Protein AF-A0A378QZE2-F1 (afdb_monomer_lite)

pLDDT: mean 86.14, std 12.26, range [38.5, 98.12]

Secondary structure (DSSP, 8-state):
-HHHHHHHHHHS-B--S-STT---B-EEEE--SSTTS--EEEESSS-HHHHHHHHHHHHHHHHH--STT--HHHHHHHHHHHHHHHHHHHT-SSS-PPP---HHHHHHHHHHHHHHHHHHHHTBTTB---HHHHHH----PPP-B-GGGGSGGGS-HHHHHHHHHHHHHHHTT----TTSTTTS-GGG---SSS-HHHHHHIIIII-------EEEESS-SS-SSSPPPPTTTSGGGTTTT-GGGEEEE-HHHHHHHTT--HHHHHHTTSS-GGG-TT--HHHHHHHT-S--SHHHHHHHHHHHHHHHHS-S--

Structure (mmCIF, N/CA/C/O backbone):
data_AF-A0A378QZE2-F1
#
_entry.id   AF-A0A378QZE2-F1
#
loop_
_atom_site.group_PDB
_atom_site.id
_atom_site.type_symbol
_atom_site.label_atom_id
_atom_site.label_alt_id
_atom_site.label_comp_id
_atom_site.label_asym_id
_atom_site.label_entity_id
_atom_site.label_seq_id
_atom_site.pdbx_PDB_ins_code
_atom_site.Cartn_x
_atom_site.Cartn_y
_atom_site.Cartn_z
_atom_site.occupancy
_atom_site.B_iso_or_equiv
_atom_site.auth_seq_id
_atom_site.auth_comp_id
_atom_site.auth_asym_id
_atom_site.auth_atom_id
_atom_site.pdbx_PDB_model_num
ATOM 1 N N . MET A 1 1 ? -28.249 -1.558 17.076 1.00 70.00 1 MET A N 1
ATOM 2 C CA . MET A 1 1 ? -27.829 -0.491 16.136 1.00 70.00 1 MET A CA 1
ATOM 3 C C . MET A 1 1 ? -26.947 0.579 16.778 1.00 70.00 1 MET A C 1
ATOM 5 O O . MET A 1 1 ? -25.924 0.889 16.186 1.00 70.00 1 MET A O 1
ATOM 9 N N . LEU A 1 2 ? -27.276 1.111 17.966 1.00 82.00 2 LEU A N 1
ATOM 10 C CA . LEU A 1 2 ? -26.499 2.200 18.588 1.00 82.00 2 LEU A CA 1
ATOM 11 C C . LEU A 1 2 ? -25.006 1.868 18.804 1.00 82.00 2 LEU A C 1
ATOM 13 O O . LEU A 1 2 ? -24.160 2.697 18.487 1.00 82.00 2 LEU A O 1
ATOM 17 N N . ASN A 1 3 ? -24.679 0.649 19.257 1.00 82.88 3 ASN A N 1
ATOM 18 C CA . ASN A 1 3 ? -23.284 0.231 19.466 1.00 82.88 3 ASN A CA 1
ATOM 19 C C . ASN A 1 3 ? -22.448 0.293 18.178 1.00 82.88 3 ASN A C 1
ATOM 21 O O . ASN A 1 3 ? -21.391 0.907 18.141 1.00 82.88 3 ASN A O 1
ATOM 25 N N . ILE A 1 4 ? -22.966 -0.274 17.085 1.00 87.38 4 ILE A N 1
ATOM 26 C CA . ILE A 1 4 ? -22.279 -0.287 15.784 1.00 87.38 4 ILE A CA 1
ATOM 27 C C . ILE A 1 4 ? -22.033 1.138 15.284 1.00 87.38 4 ILE A C 1
ATOM 29 O O . ILE A 1 4 ? -20.957 1.424 14.767 1.00 87.38 4 ILE A O 1
ATOM 33 N N . ARG A 1 5 ? -22.997 2.052 15.466 1.00 88.38 5 ARG A N 1
ATOM 34 C CA . ARG A 1 5 ? -22.813 3.455 15.080 1.00 88.38 5 ARG A CA 1
ATOM 35 C C . ARG A 1 5 ? -21.690 4.117 15.877 1.00 88.38 5 ARG A C 1
ATOM 37 O O . ARG A 1 5 ? -20.870 4.812 15.290 1.00 88.38 5 ARG A O 1
ATOM 44 N N . LEU A 1 6 ? -21.636 3.869 17.184 1.00 87.25 6 LEU A N 1
ATOM 45 C CA . LEU A 1 6 ? -20.580 4.380 18.054 1.00 87.25 6 LEU A CA 1
ATOM 46 C C . LEU A 1 6 ? -19.197 3.846 17.649 1.00 87.25 6 LEU A C 1
ATOM 48 O O . LEU A 1 6 ? -18.242 4.614 17.588 1.00 87.25 6 LEU A O 1
ATOM 52 N N . LEU A 1 7 ? -19.100 2.548 17.347 1.00 90.19 7 LEU A N 1
ATOM 53 C CA . LEU A 1 7 ? -17.867 1.904 16.891 1.00 90.19 7 LEU A CA 1
ATOM 54 C C . LEU A 1 7 ? -17.412 2.456 15.539 1.00 90.19 7 LEU A C 1
ATOM 56 O O . LEU A 1 7 ? -16.251 2.829 15.395 1.00 90.19 7 LEU A O 1
ATOM 60 N N . PHE A 1 8 ? -18.336 2.587 14.582 1.00 91.06 8 PHE A N 1
ATOM 61 C CA . PHE A 1 8 ? -18.070 3.250 13.307 1.00 91.06 8 PHE A CA 1
ATOM 62 C C . PHE A 1 8 ? -17.534 4.662 13.533 1.00 91.06 8 PHE A C 1
ATOM 64 O O . PHE A 1 8 ? -16.525 5.049 12.952 1.00 91.06 8 PHE A O 1
ATOM 71 N N . ASP A 1 9 ? -18.183 5.425 14.415 1.00 87.88 9 ASP A N 1
ATOM 72 C CA . ASP A 1 9 ? -17.807 6.809 14.628 1.00 87.88 9 ASP A CA 1
ATOM 73 C C . ASP A 1 9 ? -16.427 6.977 15.273 1.00 87.88 9 ASP A C 1
ATOM 75 O O . ASP A 1 9 ? -15.775 7.985 15.005 1.00 87.88 9 ASP A O 1
ATOM 79 N N . ARG A 1 10 ? -15.982 6.007 16.078 1.00 88.44 10 ARG A N 1
ATOM 80 C CA . ARG A 1 10 ? -14.693 6.051 16.777 1.00 88.44 10 ARG A CA 1
ATOM 81 C C . ARG A 1 10 ? -13.543 5.451 15.990 1.00 88.44 10 ARG A C 1
ATOM 83 O O . ARG A 1 10 ? -12.440 5.967 16.101 1.00 88.44 10 ARG A O 1
ATOM 90 N N . TYR A 1 11 ? -13.768 4.356 15.273 1.00 92.94 11 TYR A N 1
ATOM 91 C CA . TYR A 1 11 ? -12.680 3.510 14.776 1.00 92.94 11 TYR A CA 1
ATOM 92 C C . TYR A 1 11 ? -12.519 3.538 13.261 1.00 92.94 11 TYR A C 1
ATOM 94 O O . TYR A 1 11 ? -11.456 3.176 12.767 1.00 92.94 11 TYR A O 1
ATOM 102 N N . VAL A 1 12 ? -13.533 3.975 12.514 1.00 93.62 12 VAL A N 1
ATOM 103 C CA . VAL A 1 12 ? -13.480 3.982 11.048 1.00 93.62 12 VAL A CA 1
ATOM 104 C C . VAL A 1 12 ? -12.975 5.328 10.539 1.00 93.62 12 VAL A C 1
ATOM 106 O O . VAL A 1 12 ? -13.414 6.380 11.010 1.00 93.62 12 VAL A O 1
ATOM 109 N N . ILE A 1 13 ? -12.073 5.283 9.555 1.00 91.94 13 ILE A N 1
ATOM 110 C CA . ILE A 1 13 ? -11.574 6.467 8.851 1.00 91.94 13 ILE A CA 1
ATOM 111 C C . ILE A 1 13 ? -12.712 7.281 8.236 1.00 91.94 13 ILE A C 1
ATOM 113 O O . ILE A 1 13 ? -13.679 6.749 7.681 1.00 91.94 13 ILE A O 1
ATOM 117 N N . LYS A 1 14 ? -12.566 8.598 8.298 1.00 88.25 14 LYS A N 1
ATOM 118 C CA . LYS A 1 14 ? -13.501 9.559 7.724 1.00 88.25 14 LYS A CA 1
ATOM 119 C C . LYS A 1 14 ? -12.737 10.640 6.968 1.00 88.25 14 LYS A C 1
ATOM 121 O O . LYS A 1 14 ? -11.554 10.865 7.215 1.00 88.25 14 LYS A O 1
ATOM 126 N N . HIS A 1 15 ? -13.453 11.270 6.047 1.00 80.06 15 HIS A N 1
ATOM 127 C CA . HIS A 1 15 ? -13.019 12.421 5.272 1.00 80.06 15 HIS A CA 1
ATOM 128 C C . HIS A 1 15 ? -14.076 13.508 5.500 1.00 80.06 15 HIS A C 1
ATOM 130 O O . HIS A 1 15 ? -15.250 13.278 5.211 1.00 80.06 15 HIS A O 1
ATOM 136 N N . ASP A 1 16 ? -13.704 14.643 6.082 1.00 64.06 16 ASP A N 1
ATOM 137 C CA . ASP A 1 16 ? -14.610 15.719 6.491 1.00 64.06 16 ASP A CA 1
ATOM 138 C C . ASP A 1 16 ? -14.583 16.821 5.446 1.00 64.06 16 ASP A C 1
ATOM 140 O O . ASP A 1 16 ? -15.542 17.579 5.365 1.00 64.06 16 ASP A O 1
ATOM 144 N N . GLY A 1 17 ? -13.521 16.894 4.631 1.00 57.66 17 GLY A N 1
ATOM 145 C CA . GLY A 1 17 ? -13.325 17.994 3.689 1.00 57.66 17 GLY A CA 1
ATOM 146 C C . GLY A 1 17 ? -13.266 19.351 4.397 1.00 57.66 17 GLY A C 1
ATOM 147 O O . GLY A 1 17 ? -13.530 20.368 3.763 1.00 57.66 17 GLY A O 1
ATOM 148 N N . LEU A 1 18 ? -13.004 19.352 5.712 1.00 47.25 18 LEU A N 1
ATOM 149 C CA . LEU A 1 18 ? -12.943 20.548 6.553 1.00 47.25 18 LEU A CA 1
ATOM 150 C C . LEU A 1 18 ? -11.501 21.004 6.798 1.00 47.25 18 LEU A C 1
ATOM 152 O O . LEU A 1 18 ? -11.308 22.153 7.183 1.00 47.25 18 LEU A O 1
ATOM 156 N N . ASP A 1 19 ? -10.508 20.131 6.595 1.00 49.28 19 ASP A N 1
ATOM 157 C CA . ASP A 1 19 ? -9.090 20.501 6.612 1.00 49.28 19 ASP A CA 1
ATOM 158 C C . ASP A 1 19 ? -8.602 20.721 5.171 1.00 49.28 19 ASP A C 1
ATOM 160 O O . ASP A 1 19 ? -8.865 19.901 4.288 1.00 49.28 19 ASP A O 1
ATOM 164 N N . ASP A 1 20 ? -7.827 21.785 4.941 1.00 49.50 20 ASP A N 1
ATOM 165 C CA . ASP A 1 20 ? -7.270 22.179 3.631 1.00 49.50 20 ASP A CA 1
ATOM 166 C C . ASP A 1 20 ? -6.283 21.134 3.051 1.00 49.50 20 ASP A C 1
ATOM 168 O O . ASP A 1 20 ? -5.668 21.340 2.003 1.00 49.50 20 ASP A O 1
ATOM 172 N N . ARG A 1 21 ? -6.080 20.016 3.761 1.00 55.06 21 ARG A N 1
ATOM 173 C CA . ARG A 1 21 ? -5.082 18.975 3.488 1.00 55.06 21 ARG A CA 1
ATOM 174 C C . ARG A 1 21 ? -5.632 17.687 2.866 1.00 55.06 21 ARG A C 1
ATOM 176 O O . ARG A 1 21 ? -4.815 16.837 2.502 1.00 55.06 21 ARG A O 1
ATOM 183 N N . ASP A 1 22 ? -6.955 17.543 2.711 1.00 62.16 22 ASP A N 1
ATOM 184 C CA . ASP A 1 22 ? -7.597 16.322 2.174 1.00 62.16 22 ASP A CA 1
ATOM 185 C C . ASP A 1 22 ? -7.077 15.036 2.864 1.00 62.16 22 ASP A C 1
ATOM 187 O O . ASP A 1 22 ? -6.687 14.053 2.221 1.00 62.16 22 ASP A O 1
ATOM 191 N N . ASP A 1 23 ? -6.993 15.061 4.199 1.00 75.56 23 ASP A N 1
ATOM 192 C CA . ASP A 1 23 ? -6.440 13.962 4.996 1.00 75.56 23 ASP A CA 1
ATOM 193 C C . ASP A 1 23 ? -7.528 13.142 5.713 1.00 75.56 23 ASP A C 1
ATOM 195 O O . ASP A 1 23 ? -8.596 13.626 6.086 1.00 75.56 23 ASP A O 1
ATOM 199 N N . TRP A 1 24 ? -7.234 11.855 5.922 1.00 86.81 24 TRP A N 1
ATOM 200 C CA . TRP A 1 24 ? -8.118 10.918 6.616 1.00 86.81 24 TRP A CA 1
ATOM 201 C C . TRP A 1 24 ? -7.929 10.985 8.132 1.00 86.81 24 TRP A C 1
ATOM 203 O O . TRP A 1 24 ? -6.804 10.909 8.637 1.00 86.81 24 TRP A O 1
ATOM 213 N N . TYR A 1 25 ? -9.030 11.014 8.882 1.00 85.44 25 TYR A N 1
ATOM 214 C CA . TYR A 1 25 ? -9.001 11.046 10.346 1.00 85.44 25 TYR A CA 1
ATOM 215 C C . TYR A 1 25 ? -9.803 9.914 10.980 1.00 85.44 25 TYR A C 1
ATOM 217 O O . TYR A 1 25 ? -10.755 9.377 10.415 1.00 85.44 25 TYR A O 1
ATOM 225 N N . ILE A 1 26 ? -9.403 9.587 12.207 1.00 87.19 26 ILE A N 1
ATOM 226 C CA . ILE A 1 26 ? -10.097 8.682 13.118 1.00 87.19 26 ILE A CA 1
ATOM 227 C C . ILE A 1 26 ? -10.227 9.455 14.429 1.00 87.19 26 ILE A C 1
ATOM 229 O O . ILE A 1 26 ? -9.298 9.496 15.237 1.00 87.19 26 ILE A O 1
ATOM 233 N N . TYR A 1 27 ? -11.350 10.154 14.591 1.00 82.88 27 TYR A N 1
ATOM 234 C CA . TYR A 1 27 ? -11.578 11.029 15.737 1.00 82.88 27 TYR A CA 1
ATOM 235 C C . TYR A 1 27 ? -12.680 10.517 16.647 1.00 82.88 27 TYR A C 1
ATOM 237 O O . TYR A 1 27 ? -13.726 10.047 16.202 1.00 82.88 27 TYR A O 1
ATOM 245 N N . GLN A 1 28 ? -12.479 10.755 17.935 1.00 77.88 28 GLN A N 1
ATOM 246 C CA . GLN A 1 28 ? -13.500 10.649 18.958 1.00 77.88 28 GLN A CA 1
ATOM 247 C C . GLN A 1 28 ? -13.827 12.029 19.522 1.00 77.88 28 GLN A C 1
ATOM 249 O O . GLN A 1 28 ? -12.976 12.917 19.615 1.00 77.88 28 GLN A O 1
ATOM 254 N N . PHE A 1 29 ? -15.082 12.203 19.916 1.00 77.06 29 PHE A N 1
ATOM 255 C CA . PHE A 1 29 ? -15.511 13.378 20.657 1.00 77.06 29 PHE A CA 1
ATOM 256 C C . PHE A 1 29 ? -15.050 13.254 22.113 1.00 77.06 29 PHE A C 1
ATOM 258 O O . PHE A 1 29 ? -15.434 12.306 22.803 1.00 77.06 29 PHE A O 1
ATOM 265 N N . LYS A 1 30 ? -14.232 14.200 22.582 1.00 76.31 30 LYS A N 1
ATOM 266 C CA . LYS A 1 30 ? -13.771 14.279 23.971 1.00 76.31 30 LYS A CA 1
ATOM 267 C C . LYS A 1 30 ? -14.467 15.437 24.683 1.00 76.31 30 LYS A C 1
ATOM 269 O O . LYS A 1 30 ? -14.516 16.565 24.188 1.00 76.31 30 LYS A O 1
ATOM 274 N N . LYS A 1 31 ? -15.005 15.145 25.872 1.00 76.19 31 LYS A N 1
ATOM 275 C CA . LYS A 1 31 ? -15.522 16.176 26.773 1.00 76.19 31 LYS A CA 1
ATOM 276 C C . LYS A 1 31 ? -14.339 16.918 27.385 1.00 76.19 31 LYS A C 1
ATOM 278 O O . LYS A 1 31 ? -13.395 16.272 27.837 1.00 76.19 31 LYS A O 1
ATOM 283 N N . SER A 1 32 ? -14.388 18.246 27.403 1.00 75.56 32 SER A N 1
ATOM 284 C CA . SER A 1 32 ? -13.344 18.997 28.090 1.00 75.56 32 SER A CA 1
ATOM 285 C C . SER A 1 32 ? -13.465 18.870 29.609 1.00 75.56 32 SER A C 1
ATOM 287 O O . SER A 1 32 ? -14.569 18.832 30.155 1.00 75.56 32 SER A O 1
ATOM 289 N N . ASN A 1 33 ? -12.319 18.825 30.291 1.00 72.56 33 ASN A N 1
ATOM 290 C CA . ASN A 1 33 ? -12.247 18.792 31.753 1.00 72.56 33 ASN A CA 1
ATOM 291 C C . ASN A 1 33 ? -12.416 20.183 32.390 1.00 72.56 33 ASN A C 1
ATOM 293 O O . ASN A 1 33 ? -12.596 20.268 33.600 1.00 72.56 33 ASN A O 1
ATOM 297 N N . SER A 1 34 ? -12.346 21.263 31.605 1.00 76.56 34 SER A N 1
ATOM 298 C CA . SER A 1 34 ? -12.544 22.635 32.087 1.00 76.56 34 SER A CA 1
ATOM 299 C C . SER A 1 34 ? -13.935 23.142 31.713 1.00 76.56 34 SER A C 1
ATOM 301 O O . SER A 1 34 ? -14.321 23.093 30.543 1.00 76.56 34 SER A O 1
ATOM 303 N N . GLU A 1 35 ? -14.664 23.668 32.702 1.00 71.69 35 GLU A N 1
ATOM 304 C CA . GLU A 1 35 ? -16.032 24.193 32.553 1.00 71.69 35 GLU A CA 1
ATOM 305 C C . GLU A 1 35 ? -16.143 25.306 31.496 1.00 71.69 35 GLU A C 1
ATOM 307 O O . GLU A 1 35 ? -17.195 25.465 30.884 1.00 71.69 35 GLU A O 1
ATOM 312 N N . ASN A 1 36 ? -15.044 26.017 31.218 1.00 71.81 36 ASN A N 1
ATOM 313 C CA . ASN A 1 36 ? -14.995 27.140 30.274 1.00 71.81 36 ASN A CA 1
ATOM 314 C C . ASN A 1 36 ? -14.489 26.768 28.873 1.00 71.81 36 ASN A C 1
ATOM 316 O O . ASN A 1 36 ? -14.222 27.650 28.059 1.00 71.81 36 ASN A O 1
ATOM 320 N N . SER A 1 37 ? -14.312 25.481 28.579 1.00 70.75 37 SER A N 1
ATOM 321 C CA . SER A 1 37 ? -13.780 25.037 27.286 1.00 70.75 37 SER A CA 1
ATOM 322 C C . SER A 1 37 ? -14.771 24.154 26.552 1.00 70.75 37 SER A C 1
ATOM 324 O O . SER A 1 37 ? -15.375 23.247 27.124 1.00 70.75 37 SER A O 1
ATOM 326 N N . SER A 1 38 ? -14.928 24.425 25.259 1.00 75.25 38 SER A N 1
ATOM 327 C CA . SER A 1 38 ? -15.755 23.611 24.383 1.00 75.25 38 SER A CA 1
ATOM 328 C C . SER A 1 38 ? -15.204 22.192 24.296 1.00 75.25 38 SER A C 1
ATOM 330 O O . SER A 1 38 ? -13.993 21.964 24.297 1.00 75.25 38 SER A O 1
ATOM 332 N N . ASN A 1 39 ? -16.109 21.228 24.171 1.00 78.56 39 ASN A N 1
ATOM 333 C CA . ASN A 1 39 ? -15.744 19.872 23.786 1.00 78.56 39 ASN A CA 1
ATOM 334 C C . ASN A 1 39 ? -15.020 19.887 22.434 1.00 78.56 39 ASN A C 1
ATOM 336 O O . ASN A 1 39 ? -15.253 20.774 21.610 1.00 78.56 39 ASN A O 1
ATOM 340 N N . TYR A 1 40 ? -14.153 18.907 22.208 1.00 77.06 40 TYR A N 1
ATOM 341 C CA . TYR A 1 40 ? -13.275 18.889 21.043 1.00 77.06 40 TYR A CA 1
ATOM 342 C C . TYR A 1 40 ? -13.175 17.490 20.435 1.00 77.06 40 TYR A C 1
ATOM 344 O O . TYR A 1 40 ? -13.482 16.481 21.074 1.00 77.06 40 TYR A O 1
ATOM 352 N N . HIS A 1 41 ? -12.742 17.436 19.179 1.00 76.00 41 HIS A N 1
ATOM 353 C CA . HIS A 1 41 ? -12.389 16.193 18.505 1.00 76.00 41 HIS A CA 1
ATOM 354 C C . HIS A 1 41 ? -10.898 15.915 18.694 1.00 76.00 41 HIS A C 1
ATOM 356 O O . HIS A 1 41 ? -10.072 16.817 18.576 1.00 76.00 41 HIS A O 1
ATOM 362 N N . ALA A 1 42 ? -10.557 14.669 19.004 1.00 80.38 42 ALA A N 1
ATOM 363 C CA . ALA A 1 42 ? -9.177 14.217 19.140 1.00 80.38 42 ALA A CA 1
ATOM 364 C C . ALA A 1 42 ? -9.007 12.841 18.501 1.00 80.38 42 ALA A C 1
ATOM 366 O O . ALA A 1 42 ? -9.993 12.116 18.351 1.00 80.38 42 ALA A O 1
ATOM 367 N N . ASN A 1 43 ? -7.763 12.462 18.190 1.00 83.38 43 ASN A N 1
ATOM 368 C CA . ASN A 1 43 ? -7.444 11.104 17.747 1.00 83.38 43 ASN A CA 1
ATOM 369 C C . ASN A 1 43 ? -8.035 10.071 18.717 1.00 83.38 43 ASN A C 1
ATOM 371 O O . ASN A 1 43 ? -8.001 10.229 19.948 1.00 83.38 43 ASN A O 1
ATOM 375 N N . THR A 1 44 ? -8.615 9.017 18.147 1.00 85.56 44 THR A N 1
ATOM 376 C CA . THR A 1 44 ? -9.128 7.891 18.931 1.00 85.56 44 THR A CA 1
ATOM 377 C C . THR A 1 44 ? -7.991 7.170 19.644 1.00 85.56 44 THR A C 1
ATOM 379 O O . THR A 1 44 ? -8.138 6.818 20.813 1.00 85.56 44 THR A O 1
ATOM 382 N N . PHE A 1 45 ? -6.846 7.025 18.976 1.00 89.56 45 PHE A N 1
ATOM 383 C CA . PHE A 1 45 ? -5.650 6.395 19.522 1.00 89.56 45 PHE A CA 1
ATOM 384 C C . PHE A 1 45 ? -4.635 7.459 19.960 1.00 89.56 45 PHE A C 1
ATOM 386 O O . PHE A 1 45 ? -4.338 8.390 19.214 1.00 89.56 45 PHE A O 1
ATOM 393 N N . GLU A 1 46 ? -4.125 7.344 21.188 1.00 87.50 46 GLU A N 1
ATOM 394 C CA . GLU A 1 46 ? -3.196 8.331 21.765 1.00 87.50 46 GLU A CA 1
ATOM 395 C C . GLU A 1 46 ? -1.778 8.207 21.193 1.00 87.50 46 GLU A C 1
ATOM 397 O O . GLU A 1 46 ? -1.094 9.212 21.007 1.00 87.50 46 GLU A O 1
ATOM 402 N N . ASP A 1 47 ? -1.358 6.985 20.859 1.00 92.19 47 ASP A N 1
ATOM 403 C CA . ASP A 1 47 ? -0.108 6.720 20.149 1.00 92.19 47 ASP A CA 1
ATOM 404 C C . ASP A 1 47 ? -0.249 7.134 18.676 1.00 92.19 47 ASP A C 1
ATOM 406 O O . ASP A 1 47 ? -0.907 6.457 17.884 1.00 92.19 47 ASP A O 1
ATOM 410 N N . LEU A 1 48 ? 0.387 8.250 18.309 1.00 90.25 48 LEU A N 1
ATOM 411 C CA . LEU A 1 48 ? 0.324 8.816 16.959 1.00 90.25 48 LEU A CA 1
ATOM 412 C C . LEU A 1 48 ? 0.939 7.904 15.885 1.00 90.25 48 LEU A C 1
ATOM 414 O O . LEU A 1 48 ? 0.522 7.964 14.727 1.00 90.25 48 LEU A O 1
ATOM 418 N N . ALA A 1 49 ? 1.915 7.060 16.237 1.00 91.31 49 ALA A N 1
ATOM 419 C CA . ALA A 1 49 ? 2.516 6.127 15.289 1.00 91.31 49 ALA A CA 1
ATOM 420 C C . ALA A 1 49 ? 1.536 4.995 14.957 1.00 91.31 49 ALA A C 1
ATOM 422 O O . ALA A 1 49 ? 1.331 4.678 13.781 1.00 91.31 49 ALA A O 1
ATOM 423 N N . LYS A 1 50 ? 0.866 4.444 15.977 1.00 93.81 50 LYS A N 1
ATOM 424 C CA . LYS A 1 50 ? -0.176 3.423 15.790 1.00 93.81 50 LYS A CA 1
ATOM 425 C C . LYS A 1 50 ? -1.439 3.993 15.147 1.00 93.81 50 LYS A C 1
ATOM 427 O O . LYS A 1 50 ? -2.001 3.360 14.260 1.00 93.81 50 LYS A O 1
ATOM 432 N N . ASP A 1 51 ? -1.851 5.205 15.521 1.00 93.06 51 ASP A N 1
ATOM 433 C CA . ASP A 1 51 ? -2.958 5.923 14.875 1.00 93.06 51 ASP A CA 1
ATOM 434 C C . ASP A 1 51 ? -2.721 6.055 13.364 1.00 93.06 51 ASP A C 1
ATOM 436 O O . ASP A 1 51 ? -3.580 5.704 12.549 1.00 93.06 51 ASP A O 1
ATOM 440 N N . ARG A 1 52 ? -1.509 6.468 12.975 1.00 92.94 52 ARG A N 1
ATOM 441 C CA . ARG A 1 52 ? -1.111 6.538 11.570 1.00 92.94 52 ARG A CA 1
ATOM 442 C C . ARG A 1 52 ? -1.112 5.171 10.890 1.00 92.94 52 ARG A C 1
ATOM 444 O O . ARG A 1 52 ? -1.586 5.073 9.761 1.00 92.94 52 ARG A O 1
ATOM 451 N N . GLN A 1 53 ? -0.605 4.129 11.546 1.00 95.44 53 GLN A N 1
ATOM 452 C CA . GLN A 1 53 ? -0.610 2.768 11.001 1.00 95.44 53 GLN A CA 1
ATOM 453 C C . GLN A 1 53 ? -2.035 2.284 10.704 1.00 95.44 53 GLN A C 1
ATOM 455 O O . GLN A 1 53 ? -2.301 1.766 9.620 1.00 95.44 53 GLN A O 1
ATOM 460 N N . ILE A 1 54 ? -2.970 2.523 11.625 1.00 96.31 54 ILE A N 1
ATOM 461 C CA . ILE A 1 54 ? -4.382 2.161 11.458 1.00 96.31 54 ILE A CA 1
ATOM 462 C C . ILE A 1 54 ? -5.012 2.957 10.309 1.00 96.31 54 ILE A C 1
ATOM 464 O O . ILE A 1 54 ? -5.718 2.378 9.480 1.00 96.31 54 ILE A O 1
ATOM 468 N N . LYS A 1 55 ? -4.723 4.261 10.202 1.00 95.06 55 LYS A N 1
ATOM 469 C CA . LYS A 1 55 ? -5.161 5.088 9.065 1.00 95.06 55 LYS A CA 1
ATOM 470 C C . LYS A 1 55 ? -4.626 4.549 7.738 1.00 95.06 55 LYS A C 1
ATOM 472 O O . LYS A 1 55 ? -5.390 4.447 6.779 1.00 95.06 55 LYS A O 1
ATOM 477 N N . LEU A 1 56 ? -3.351 4.164 7.671 1.00 95.56 56 LEU A N 1
ATOM 478 C CA . LEU A 1 56 ? -2.753 3.582 6.466 1.00 95.56 56 LEU A CA 1
ATOM 479 C C . LEU A 1 56 ? -3.389 2.238 6.098 1.00 95.56 56 LEU A C 1
ATOM 481 O O . LEU A 1 56 ? -3.747 2.058 4.942 1.00 95.56 56 LEU A O 1
ATOM 485 N N . LEU A 1 57 ? -3.624 1.341 7.057 1.00 97.19 57 LEU A N 1
ATOM 486 C CA . LEU A 1 57 ? -4.315 0.068 6.810 1.00 97.19 57 LEU A CA 1
ATOM 487 C C . LEU A 1 57 ? -5.735 0.273 6.268 1.00 97.19 57 LEU A C 1
ATOM 489 O O . LEU A 1 57 ? -6.126 -0.327 5.267 1.00 97.19 57 LEU A O 1
ATOM 493 N N . GLN A 1 58 ? -6.521 1.147 6.898 1.00 96.56 58 GLN A N 1
ATOM 494 C CA . GLN A 1 58 ? -7.891 1.398 6.451 1.00 96.56 58 GLN A CA 1
ATOM 495 C C . GLN A 1 58 ? -7.933 2.111 5.092 1.00 96.56 58 GLN A C 1
ATOM 497 O O . GLN A 1 58 ? -8.769 1.778 4.250 1.00 96.56 58 GLN A O 1
ATOM 502 N N . THR A 1 59 ? -7.027 3.061 4.839 1.00 94.62 59 THR A N 1
ATOM 503 C CA . THR A 1 59 ? -6.952 3.751 3.540 1.00 94.62 59 THR A CA 1
ATOM 504 C C . THR A 1 59 ? -6.425 2.837 2.436 1.00 94.62 59 THR A C 1
ATOM 506 O O . THR A 1 59 ? -6.966 2.870 1.333 1.00 94.62 59 THR A O 1
ATOM 509 N N . MET A 1 60 ? -5.471 1.949 2.732 1.00 95.94 60 MET A N 1
ATOM 510 C CA . MET A 1 60 ? -5.032 0.875 1.835 1.00 95.94 60 MET A CA 1
ATOM 511 C C . MET A 1 60 ? -6.238 0.068 1.347 1.00 95.94 60 MET A C 1
ATOM 513 O O . MET A 1 60 ? -6.448 -0.052 0.139 1.00 95.94 60 MET A O 1
ATOM 517 N N . PHE A 1 61 ? -7.089 -0.426 2.253 1.00 95.25 61 PHE A N 1
ATOM 518 C CA . PHE A 1 61 ? -8.308 -1.130 1.852 1.00 95.25 61 PHE A CA 1
ATOM 519 C C . PHE A 1 61 ? -9.292 -0.227 1.101 1.00 95.25 61 PHE A C 1
ATOM 521 O O . PHE A 1 61 ? -9.870 -0.644 0.097 1.00 95.25 61 PHE A O 1
ATOM 528 N N . HIS A 1 62 ? -9.488 1.011 1.561 1.00 93.19 62 HIS A N 1
ATOM 529 C CA . HIS A 1 62 ? -10.407 1.957 0.934 1.00 93.19 62 HIS A CA 1
ATOM 530 C C . HIS A 1 62 ? -10.080 2.195 -0.545 1.00 93.19 62 HIS A C 1
ATOM 532 O O . HIS A 1 62 ? -10.989 2.143 -1.374 1.00 93.19 62 HIS A O 1
ATOM 538 N N . TYR A 1 63 ? -8.805 2.425 -0.867 1.00 92.31 63 TYR A N 1
ATOM 539 C CA . TYR A 1 63 ? -8.348 2.712 -2.228 1.00 92.31 63 TYR A CA 1
ATOM 540 C C . TYR A 1 63 ? -8.098 1.460 -3.077 1.00 92.31 63 TYR A C 1
ATOM 542 O O . TYR A 1 63 ? -7.996 1.561 -4.295 1.00 92.31 63 TYR A O 1
ATOM 550 N N . SER A 1 64 ? -8.057 0.275 -2.467 1.00 92.88 64 SER A N 1
ATOM 551 C CA . SER A 1 64 ? -7.941 -0.994 -3.196 1.00 92.88 64 SER A CA 1
ATOM 552 C C . SER A 1 64 ? -9.229 -1.399 -3.912 1.00 92.88 64 SER A C 1
ATOM 554 O O . SER A 1 64 ? -9.178 -1.979 -4.994 1.00 92.88 64 SER A O 1
ATOM 556 N N . PHE A 1 65 ? -10.389 -1.074 -3.334 1.00 87.19 65 PHE A N 1
ATOM 557 C CA . PHE A 1 65 ? -11.700 -1.450 -3.867 1.00 87.19 65 PHE A CA 1
ATOM 558 C C . PHE A 1 65 ? -12.414 -0.229 -4.453 1.00 87.19 65 PHE A C 1
ATOM 560 O O . PHE A 1 65 ? -13.177 0.465 -3.777 1.00 87.19 65 PHE A O 1
ATOM 567 N N . THR A 1 66 ? -12.152 0.033 -5.733 1.00 70.50 66 THR A N 1
ATOM 568 C CA . THR A 1 66 ? -12.616 1.233 -6.456 1.00 70.50 66 THR A CA 1
ATOM 569 C C . THR A 1 66 ? -14.127 1.265 -6.693 1.00 70.50 66 THR A C 1
ATOM 571 O O . THR A 1 66 ? -14.720 2.336 -6.836 1.00 70.50 66 THR A O 1
ATOM 574 N N . ALA A 1 67 ? -14.784 0.106 -6.702 1.00 72.38 67 ALA A N 1
ATOM 575 C CA . ALA A 1 67 ? -16.227 0.018 -6.870 1.00 72.38 67 ALA A CA 1
ATOM 576 C C . ALA A 1 67 ? -16.976 0.439 -5.592 1.00 72.38 67 ALA A C 1
ATOM 578 O O . ALA A 1 67 ? -16.699 -0.022 -4.484 1.00 72.38 67 ALA A O 1
ATOM 579 N N . LYS A 1 68 ? -17.993 1.294 -5.765 1.00 61.09 68 LYS A N 1
ATOM 580 C CA . LYS A 1 68 ? -18.762 1.921 -4.671 1.00 61.09 68 LYS A CA 1
ATOM 581 C C . LYS A 1 68 ? -19.441 0.920 -3.725 1.00 61.09 68 LYS A C 1
ATOM 583 O O . LYS A 1 68 ? -19.644 1.244 -2.559 1.00 61.09 68 LYS A O 1
ATOM 588 N N . ASN A 1 69 ? -19.744 -0.286 -4.205 1.00 61.25 69 ASN A N 1
ATOM 589 C CA . ASN A 1 69 ? -20.535 -1.286 -3.481 1.00 61.25 69 ASN A CA 1
ATOM 590 C C . ASN A 1 69 ? -19.683 -2.272 -2.665 1.00 61.25 69 ASN A C 1
ATOM 592 O O . ASN A 1 69 ? -20.213 -2.985 -1.816 1.00 61.25 69 ASN A O 1
ATOM 596 N N . TYR A 1 70 ? -18.369 -2.320 -2.894 1.00 65.19 70 TYR A N 1
ATOM 597 C CA . TYR A 1 70 ? -17.501 -3.330 -2.295 1.00 65.19 70 TYR A CA 1
ATOM 598 C C . TYR A 1 70 ? -16.765 -2.764 -1.086 1.00 65.19 70 TYR A C 1
ATOM 600 O O . TYR A 1 70 ? -15.652 -2.250 -1.170 1.00 65.19 70 TYR A O 1
ATOM 608 N N . LYS A 1 71 ? -17.426 -2.850 0.072 1.00 83.56 71 LYS A N 1
ATOM 609 C CA . LYS A 1 71 ? -16.882 -2.457 1.380 1.00 83.56 71 LYS A CA 1
ATOM 610 C C . LYS A 1 71 ? -16.733 -3.670 2.303 1.00 83.56 71 LYS A C 1
ATOM 612 O O . LYS A 1 71 ? -17.072 -3.608 3.481 1.00 83.56 71 LYS A O 1
ATOM 617 N N . TYR A 1 72 ? -16.206 -4.768 1.755 1.00 91.00 72 TYR A N 1
ATOM 618 C CA . TYR A 1 72 ? -15.974 -6.022 2.481 1.00 91.00 72 TYR A CA 1
ATOM 619 C C . TYR A 1 72 ? -15.084 -5.820 3.708 1.00 91.00 72 TYR A C 1
ATOM 621 O O . TYR A 1 72 ? -15.413 -6.300 4.787 1.00 91.00 72 TYR A O 1
ATOM 629 N N . TRP A 1 73 ? -14.006 -5.042 3.565 1.00 93.62 73 TRP A N 1
ATOM 630 C CA . TRP A 1 73 ? -13.107 -4.727 4.676 1.00 93.62 73 TRP A CA 1
ATOM 631 C C . TRP A 1 73 ? -13.824 -3.974 5.803 1.00 93.62 73 TRP A C 1
ATOM 633 O O . TRP A 1 73 ? -13.625 -4.276 6.974 1.00 93.62 73 TRP A O 1
ATOM 643 N N . LEU A 1 74 ? -14.699 -3.024 5.452 1.00 93.94 74 LEU A N 1
ATOM 644 C CA . LEU A 1 74 ? -15.441 -2.223 6.421 1.00 93.94 74 LEU A CA 1
ATOM 645 C C . LEU A 1 74 ? -16.468 -3.088 7.147 1.00 93.94 74 LEU A C 1
ATOM 647 O O . LEU A 1 74 ? -16.630 -2.964 8.356 1.00 93.94 74 LEU A O 1
ATOM 651 N N . PHE A 1 75 ? -17.141 -3.982 6.419 1.00 93.88 75 PHE A N 1
ATOM 652 C CA . PHE A 1 75 ? -18.038 -4.960 7.020 1.00 93.88 75 PHE A CA 1
ATOM 653 C C . PHE A 1 75 ? -17.285 -5.893 7.977 1.00 93.88 75 PHE A C 1
ATOM 655 O O . PHE A 1 75 ? -17.706 -6.037 9.122 1.00 93.88 75 PHE A O 1
ATOM 662 N N . ALA A 1 76 ? -16.154 -6.467 7.547 1.00 95.19 76 ALA A N 1
ATOM 663 C CA . ALA A 1 76 ? -15.311 -7.325 8.378 1.00 95.19 76 ALA A CA 1
ATOM 664 C C . ALA A 1 76 ? -14.864 -6.605 9.656 1.00 95.19 76 ALA A C 1
ATOM 666 O O . ALA A 1 76 ? -14.999 -7.138 10.756 1.00 95.19 76 ALA A O 1
ATOM 667 N N . TYR A 1 77 ? -14.395 -5.365 9.510 1.00 95.94 77 TYR A N 1
ATOM 668 C CA . TYR A 1 77 ? -13.902 -4.555 10.612 1.00 95.94 77 TYR A CA 1
ATOM 669 C C . TYR A 1 77 ? -15.012 -4.175 11.593 1.00 95.94 77 TYR A C 1
ATOM 671 O O . TYR A 1 77 ? -14.862 -4.389 12.788 1.00 95.94 77 TYR A O 1
ATOM 679 N N . LEU A 1 78 ? -16.171 -3.708 11.117 1.00 94.94 78 LEU A N 1
ATOM 680 C CA . LEU A 1 78 ? -17.316 -3.413 11.988 1.00 94.94 78 LEU A CA 1
ATOM 681 C C . LEU A 1 78 ? -17.870 -4.658 12.680 1.00 94.94 78 LEU A C 1
ATOM 683 O O . LEU A 1 78 ? -18.306 -4.565 13.829 1.00 94.94 78 LEU A O 1
ATOM 687 N N . LYS A 1 79 ? -17.870 -5.806 11.993 1.00 94.50 79 LYS A N 1
ATOM 688 C CA . LYS A 1 79 ? -18.257 -7.084 12.590 1.00 94.50 79 LYS A CA 1
ATOM 689 C C . LYS A 1 79 ? -17.325 -7.413 13.754 1.00 94.50 79 LYS A C 1
ATOM 691 O O . LYS A 1 79 ? -17.816 -7.615 14.859 1.00 94.50 79 LYS A O 1
ATOM 696 N N . TRP A 1 80 ? -16.014 -7.398 13.521 1.00 95.44 80 TRP A N 1
ATOM 697 C CA . TRP A 1 80 ? -15.015 -7.654 14.557 1.00 95.44 80 TRP A CA 1
ATOM 698 C C . TRP A 1 80 ? -15.121 -6.666 15.724 1.00 95.44 80 TRP A C 1
ATOM 700 O O . TRP A 1 80 ? -15.293 -7.098 16.858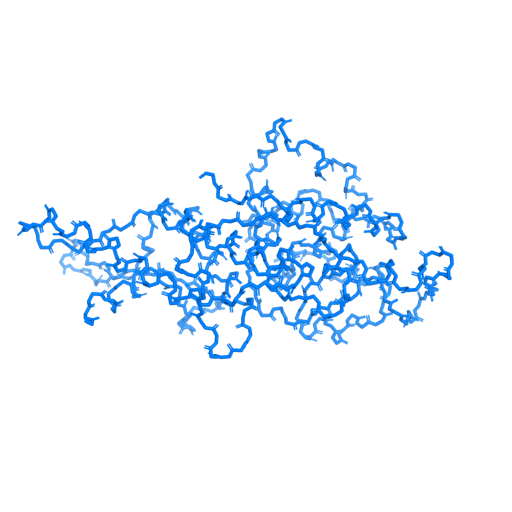 1.00 95.44 80 TRP A O 1
ATOM 710 N N . LEU A 1 81 ? -15.165 -5.356 15.452 1.00 94.38 81 LEU A N 1
ATOM 711 C CA . LEU A 1 81 ? -15.348 -4.318 16.475 1.00 94.38 81 LEU A CA 1
ATOM 712 C C . LEU A 1 81 ? -16.590 -4.580 17.344 1.00 94.38 81 LEU A C 1
ATOM 714 O O . LEU A 1 81 ? -16.563 -4.381 18.556 1.00 94.38 81 LEU A O 1
ATOM 718 N N . ASN A 1 82 ? -17.700 -4.999 16.730 1.00 92.81 82 ASN A N 1
ATOM 719 C CA . ASN A 1 82 ? -18.939 -5.298 17.443 1.00 92.81 82 ASN A CA 1
ATOM 720 C C . ASN A 1 82 ? -18.842 -6.575 18.281 1.00 92.81 82 ASN A C 1
ATOM 722 O O . ASN A 1 82 ? -19.441 -6.623 19.351 1.00 92.81 82 ASN A O 1
ATOM 726 N N . ASP A 1 83 ? -18.151 -7.598 17.789 1.00 92.31 83 ASP A N 1
ATOM 727 C CA . ASP A 1 83 ? -17.995 -8.868 18.494 1.00 92.31 83 ASP A CA 1
ATOM 728 C C . ASP A 1 83 ? -17.055 -8.701 19.700 1.00 92.31 83 ASP A C 1
ATOM 730 O O . ASP A 1 83 ? -17.460 -9.021 20.815 1.00 92.31 83 ASP A O 1
ATOM 734 N N . GLU A 1 84 ? -15.901 -8.046 19.529 1.00 91.38 84 GLU A N 1
ATOM 735 C CA . GLU A 1 84 ? -15.005 -7.670 20.639 1.00 91.38 84 GLU A CA 1
ATOM 736 C C . GLU A 1 84 ? -15.706 -6.766 21.655 1.00 91.38 84 GLU A C 1
ATOM 738 O O . GLU A 1 84 ? -15.614 -6.958 22.867 1.00 91.38 84 GLU A O 1
ATOM 743 N N . SER A 1 85 ? -16.483 -5.793 21.166 1.00 88.62 85 SER A N 1
ATOM 744 C CA . SER A 1 85 ? -17.267 -4.929 22.040 1.00 88.62 85 SER A CA 1
ATOM 745 C C . SER A 1 85 ? -18.294 -5.698 22.862 1.00 88.62 85 SER A C 1
ATOM 747 O O . SER A 1 85 ? -18.579 -5.267 23.975 1.00 88.62 85 SER A O 1
ATOM 749 N N . LYS A 1 86 ? -18.886 -6.777 22.346 1.00 86.94 86 LYS A N 1
ATOM 750 C CA . LYS A 1 86 ? -19.824 -7.597 23.123 1.00 86.94 86 LYS A CA 1
ATOM 751 C C . LYS A 1 86 ? -19.089 -8.411 24.178 1.00 86.94 86 LYS A C 1
ATOM 753 O O . LYS A 1 86 ? -19.506 -8.361 25.329 1.00 86.94 86 LYS A O 1
ATOM 758 N N . LEU A 1 87 ? -17.979 -9.051 23.808 1.00 86.62 87 LEU A N 1
ATOM 759 C CA . LEU A 1 87 ? -17.150 -9.829 24.733 1.00 86.62 87 LEU A CA 1
ATOM 760 C C . LEU A 1 87 ? -16.694 -8.981 25.928 1.00 86.62 87 LEU A C 1
ATOM 762 O O . LEU A 1 87 ? -16.891 -9.367 27.073 1.00 86.62 87 LEU A O 1
ATOM 766 N N . GLN A 1 88 ? -16.192 -7.766 25.687 1.00 82.50 88 GLN A N 1
ATOM 767 C CA . GLN A 1 88 ? -15.769 -6.877 26.778 1.00 82.50 88 GLN A CA 1
ATOM 768 C C . GLN A 1 88 ? -16.929 -6.351 27.643 1.00 82.50 88 GLN A C 1
ATOM 770 O O . GLN A 1 88 ? -16.706 -5.910 28.771 1.00 82.50 88 GLN A O 1
ATOM 775 N N . LEU A 1 89 ? -18.166 -6.360 27.132 1.00 79.38 89 LEU A N 1
ATOM 776 C CA . LEU A 1 89 ? -19.352 -5.940 27.884 1.00 79.38 89 LEU A CA 1
ATOM 777 C C . LEU A 1 89 ? -19.948 -7.064 28.739 1.00 79.38 89 LEU A C 1
ATOM 779 O O . LEU A 1 89 ? -20.612 -6.747 29.727 1.00 79.38 89 LEU A O 1
ATOM 783 N N . GLU A 1 90 ? -19.706 -8.337 28.409 1.00 75.06 90 GLU A N 1
ATOM 784 C CA . GLU A 1 90 ? -20.172 -9.487 29.204 1.00 75.06 90 GLU A CA 1
ATOM 785 C C . GLU A 1 90 ? -19.620 -9.440 30.641 1.00 75.06 90 GLU A C 1
ATOM 787 O O . GLU A 1 90 ? -20.360 -9.689 31.594 1.00 75.06 90 GLU A O 1
ATOM 792 N N . ASP A 1 91 ? -18.379 -8.970 30.806 1.00 65.12 91 ASP A N 1
ATOM 793 C CA . ASP A 1 91 ? -17.713 -8.801 32.106 1.00 65.12 91 ASP A CA 1
ATOM 794 C C . ASP A 1 91 ? -17.904 -7.410 32.743 1.00 65.12 91 ASP A C 1
ATOM 796 O O . ASP A 1 91 ? -17.438 -7.157 33.861 1.00 65.12 91 ASP A O 1
ATOM 800 N N . CYS A 1 92 ? -18.611 -6.481 32.082 1.00 58.88 92 CYS A N 1
ATOM 801 C CA . CYS A 1 92 ? -18.704 -5.083 32.520 1.00 58.88 92 CYS A CA 1
ATOM 802 C C . CYS A 1 92 ? -20.138 -4.612 32.857 1.00 58.88 92 CYS A C 1
ATOM 804 O O . CYS A 1 92 ? -20.649 -3.689 32.219 1.00 58.88 92 CYS A O 1
ATOM 806 N N . PRO A 1 93 ? -20.806 -5.124 33.917 1.00 54.62 93 PRO A N 1
ATOM 807 C CA . PRO A 1 93 ? -22.150 -4.655 34.264 1.00 54.62 93 PRO A CA 1
ATOM 808 C C . PRO A 1 93 ? -22.189 -3.323 35.040 1.00 54.62 93 PRO A C 1
ATOM 810 O O . PRO A 1 93 ? -23.277 -2.836 35.331 1.00 54.62 93 PRO A O 1
ATOM 813 N N . LYS A 1 94 ? -21.052 -2.743 35.468 1.00 53.47 94 LYS A N 1
ATOM 814 C CA . LYS A 1 94 ? -21.055 -1.801 36.616 1.00 53.47 94 LYS A CA 1
ATOM 815 C C . LYS A 1 94 ? -20.525 -0.381 36.393 1.00 53.47 94 LYS A C 1
ATOM 817 O O . LYS A 1 94 ? -20.621 0.418 37.317 1.00 53.47 94 LYS A O 1
ATOM 822 N N . THR A 1 95 ? -19.983 -0.023 35.226 1.00 57.03 95 THR A N 1
ATOM 823 C CA . THR A 1 95 ? -19.295 1.284 35.076 1.00 57.03 95 THR A CA 1
ATOM 824 C C . THR A 1 95 ? -19.903 2.239 34.052 1.00 57.03 95 THR A C 1
ATOM 826 O O . THR A 1 95 ? -19.543 3.415 34.056 1.00 57.03 95 THR A O 1
ATOM 829 N N . GLY A 1 96 ? -20.801 1.775 33.172 1.00 57.66 96 GLY A N 1
ATOM 830 C CA . GLY A 1 96 ? -21.364 2.606 32.097 1.00 57.66 96 GLY A CA 1
ATOM 831 C C . GLY A 1 96 ? -20.314 3.144 31.112 1.00 57.66 96 GLY A C 1
ATOM 832 O O . GLY A 1 96 ? -20.589 4.094 30.378 1.00 57.66 96 GLY A O 1
ATOM 833 N N . LYS A 1 97 ? -19.099 2.578 31.103 1.00 61.25 97 LYS A N 1
ATOM 834 C CA . LYS A 1 97 ? -18.031 2.989 30.192 1.00 61.25 97 LYS A CA 1
ATOM 835 C C . LYS A 1 97 ? -18.229 2.330 28.836 1.00 61.25 97 LYS A C 1
ATOM 837 O O . LYS A 1 97 ? -18.490 1.137 28.736 1.00 61.25 97 LYS A O 1
ATOM 842 N N . ALA A 1 98 ? -18.095 3.127 27.785 1.00 66.56 98 ALA A N 1
ATOM 843 C CA . ALA A 1 98 ? -18.068 2.604 26.432 1.00 66.56 98 ALA A CA 1
ATOM 844 C C . ALA A 1 98 ? -16.769 1.821 26.199 1.00 66.56 98 ALA A C 1
ATOM 846 O O . ALA A 1 98 ? -15.715 2.262 26.653 1.00 66.56 98 ALA A O 1
ATOM 847 N N . VAL A 1 99 ? -16.851 0.713 25.460 1.00 75.69 99 VAL A N 1
ATOM 848 C CA . VAL A 1 99 ? -15.695 -0.127 25.121 1.00 75.69 99 VAL A CA 1
ATOM 849 C C . VAL A 1 99 ? -14.610 0.695 24.421 1.00 75.69 99 VAL A C 1
ATOM 851 O O . VAL A 1 99 ? -14.910 1.511 23.539 1.00 75.69 99 VAL A O 1
ATOM 854 N N . ILE A 1 100 ? -13.362 0.483 24.844 1.00 82.12 100 ILE A N 1
ATOM 855 C CA . ILE A 1 100 ? -12.163 1.058 24.237 1.00 82.12 100 ILE A CA 1
ATOM 856 C C . ILE A 1 100 ? -11.274 -0.104 23.800 1.00 82.12 100 ILE A C 1
ATOM 858 O O . ILE A 1 100 ? -10.615 -0.727 24.623 1.00 82.12 100 ILE A O 1
ATOM 862 N N . LEU A 1 101 ? -11.265 -0.375 22.499 1.00 87.81 101 LEU A N 1
ATOM 863 C CA . LEU A 1 101 ? -10.346 -1.318 21.872 1.00 87.81 101 LEU A CA 1
ATOM 864 C C . LEU A 1 101 ? -8.989 -0.650 21.661 1.00 87.81 101 LEU A C 1
ATOM 866 O O . LEU A 1 101 ? -8.920 0.509 21.229 1.00 87.81 101 LEU A O 1
ATOM 870 N N . SER A 1 102 ? -7.922 -1.378 21.975 1.00 92.06 102 SER A N 1
ATOM 871 C CA . SER A 1 102 ? -6.554 -0.877 21.881 1.00 92.06 102 SER A CA 1
ATOM 872 C C . SER A 1 102 ? -6.113 -0.717 20.426 1.00 92.06 102 SER A C 1
ATOM 874 O O . SER A 1 102 ? -6.637 -1.358 19.511 1.00 92.06 102 SER A O 1
ATOM 876 N N . ALA A 1 103 ? -5.119 0.140 20.191 1.00 94.25 103 ALA A N 1
ATOM 877 C CA . ALA A 1 103 ? -4.554 0.304 18.856 1.00 94.25 103 ALA A CA 1
ATOM 878 C C . ALA A 1 103 ? -3.925 -1.003 18.331 1.00 94.25 103 ALA A C 1
ATOM 880 O O . ALA A 1 103 ? -4.066 -1.317 17.153 1.00 94.25 103 ALA A O 1
ATOM 881 N N . ASP A 1 104 ? -3.301 -1.795 19.209 1.00 95.06 104 ASP A N 1
ATOM 882 C CA . ASP A 1 104 ? -2.638 -3.053 18.844 1.00 95.06 104 ASP A CA 1
ATOM 883 C C . ASP A 1 104 ? -3.626 -4.116 18.357 1.00 95.06 104 ASP A C 1
ATOM 885 O O . ASP A 1 104 ? -3.380 -4.763 17.341 1.00 95.06 104 ASP A O 1
ATOM 889 N N . GLU A 1 105 ? -4.778 -4.255 19.017 1.00 94.75 105 GLU A N 1
ATOM 890 C CA . GLU A 1 105 ? -5.844 -5.166 18.577 1.00 94.75 105 GLU A CA 1
ATOM 891 C C . GLU A 1 105 ? -6.376 -4.777 17.191 1.00 94.75 105 GLU A C 1
ATOM 893 O O . GLU A 1 105 ? -6.572 -5.635 16.330 1.00 94.75 105 GLU A O 1
ATOM 898 N N . ASN A 1 106 ? -6.551 -3.473 16.950 1.00 96.06 106 ASN A N 1
ATOM 899 C CA . ASN A 1 106 ? -7.005 -2.955 15.661 1.00 96.06 106 ASN A CA 1
ATOM 900 C C . ASN A 1 106 ? -5.990 -3.220 14.544 1.00 96.06 106 ASN A C 1
ATOM 902 O O . ASN A 1 106 ? -6.374 -3.670 13.464 1.00 96.06 106 ASN A O 1
ATOM 906 N N . ILE A 1 107 ? -4.704 -2.960 14.802 1.00 96.75 107 ILE A N 1
ATOM 907 C CA . ILE A 1 107 ? -3.616 -3.244 13.859 1.00 96.75 107 ILE A CA 1
ATOM 908 C C . ILE A 1 107 ? -3.577 -4.740 13.556 1.00 96.75 107 ILE A C 1
ATOM 910 O O . ILE A 1 107 ? -3.652 -5.120 12.389 1.00 96.75 107 ILE A O 1
ATOM 914 N N . LYS A 1 108 ? -3.545 -5.587 14.592 1.00 96.25 108 LYS A N 1
ATOM 915 C CA . LYS A 1 108 ? -3.489 -7.045 14.446 1.00 96.25 108 LYS A CA 1
ATOM 916 C C . LYS A 1 108 ? -4.641 -7.574 13.597 1.00 96.25 108 LYS A C 1
ATOM 918 O O . LYS A 1 108 ? -4.414 -8.377 12.693 1.00 96.25 108 LYS A O 1
ATOM 923 N N . PHE A 1 109 ? -5.865 -7.113 13.855 1.00 96.31 109 PHE A N 1
ATOM 924 C CA . PHE A 1 109 ? -7.027 -7.518 13.070 1.00 96.31 109 PHE A CA 1
ATOM 925 C C . PHE A 1 109 ? -6.914 -7.084 11.602 1.00 96.31 109 PHE A C 1
ATOM 927 O O . PHE A 1 109 ? -7.119 -7.899 10.704 1.00 96.31 109 PHE A O 1
ATOM 934 N N . LEU A 1 110 ? -6.586 -5.815 11.342 1.00 97.19 110 LEU A N 1
ATOM 935 C CA . LEU A 1 110 ? -6.509 -5.273 9.983 1.00 97.19 110 LEU A CA 1
ATOM 936 C C . LEU A 1 110 ? -5.377 -5.913 9.162 1.00 97.19 110 LEU A C 1
ATOM 938 O O . LEU A 1 110 ? -5.563 -6.168 7.972 1.00 97.19 110 LEU A O 1
ATOM 942 N N . GLU A 1 111 ? -4.234 -6.211 9.783 1.00 96.75 111 GLU A N 1
ATOM 943 C CA . GLU A 1 111 ? -3.129 -6.938 9.145 1.00 96.75 111 GLU A CA 1
ATOM 944 C C . GLU A 1 111 ? -3.510 -8.391 8.843 1.00 96.75 111 GLU A C 1
ATOM 946 O O . GLU A 1 111 ? -3.316 -8.850 7.718 1.00 96.75 111 GLU A O 1
ATOM 951 N N . ASN A 1 112 ? -4.147 -9.090 9.789 1.00 95.00 112 ASN A N 1
ATOM 952 C CA . ASN A 1 112 ? -4.640 -10.450 9.560 1.00 95.00 112 ASN A CA 1
ATOM 953 C C . ASN A 1 112 ? -5.689 -10.495 8.438 1.00 95.00 112 ASN A C 1
ATOM 955 O O . ASN A 1 112 ? -5.646 -11.370 7.574 1.00 95.00 112 ASN A O 1
ATOM 959 N N . LEU A 1 113 ? -6.603 -9.521 8.408 1.00 95.25 113 LEU A N 1
ATOM 960 C CA . LEU A 1 113 ? -7.582 -9.380 7.335 1.00 95.25 113 LEU A CA 1
ATOM 961 C C . LEU A 1 113 ? -6.896 -9.159 5.981 1.00 95.25 113 LEU A C 1
ATOM 963 O O . LEU A 1 113 ? -7.335 -9.723 4.981 1.00 95.25 113 LEU A O 1
ATOM 967 N N . CYS A 1 114 ? -5.818 -8.370 5.946 1.00 95.38 114 CYS A N 1
ATOM 968 C CA . CYS A 1 114 ? -5.029 -8.131 4.739 1.00 95.38 114 CYS A CA 1
ATOM 969 C C . CYS A 1 114 ? -4.377 -9.425 4.233 1.00 95.38 114 CYS A C 1
ATOM 971 O O . CYS A 1 114 ? -4.478 -9.740 3.046 1.00 95.38 114 CYS A O 1
ATOM 973 N N . ASP A 1 115 ? -3.784 -10.212 5.134 1.00 94.31 115 ASP A N 1
ATOM 974 C CA . ASP A 1 115 ? -3.204 -11.516 4.804 1.00 94.31 115 ASP A CA 1
ATOM 975 C C . ASP A 1 115 ? -4.265 -12.501 4.310 1.00 94.31 115 ASP A C 1
ATOM 977 O O . ASP A 1 115 ? -4.075 -13.126 3.266 1.00 94.31 115 ASP A O 1
ATOM 981 N N . LYS A 1 116 ? -5.420 -12.588 4.984 1.00 92.88 116 LYS A N 1
ATOM 982 C CA . LYS A 1 116 ? -6.558 -13.407 4.533 1.00 92.88 116 LYS A CA 1
ATOM 983 C C . LYS A 1 116 ? -7.016 -12.994 3.132 1.00 92.88 116 LYS A C 1
ATOM 985 O O . LYS A 1 116 ? -7.205 -13.852 2.273 1.00 92.88 116 LYS A O 1
ATOM 990 N N . PHE A 1 117 ? -7.174 -11.692 2.892 1.00 93.94 117 PHE A N 1
ATOM 991 C CA . PHE A 1 117 ? -7.618 -11.145 1.608 1.00 93.94 117 PHE A CA 1
ATOM 992 C C . PHE A 1 117 ? -6.621 -11.370 0.482 1.00 93.94 117 PHE A C 1
ATOM 994 O O . PHE A 1 117 ? -7.049 -11.511 -0.653 1.00 93.94 117 PHE A O 1
ATOM 1001 N N . TYR A 1 118 ? -5.322 -11.394 0.760 1.00 94.12 118 TYR A N 1
ATOM 1002 C CA . TYR A 1 118 ? -4.321 -11.695 -0.254 1.00 94.12 118 TYR A CA 1
ATOM 1003 C C . TYR A 1 118 ? -4.233 -13.200 -0.495 1.00 94.12 118 TYR A C 1
ATOM 1005 O O . TYR A 1 118 ? -4.550 -13.696 -1.575 1.00 94.12 118 TYR A O 1
ATOM 1013 N N . ILE A 1 119 ? -3.889 -13.952 0.543 1.00 92.44 119 ILE A N 1
ATOM 1014 C CA . ILE A 1 119 ? -3.550 -15.362 0.412 1.00 92.44 119 ILE A CA 1
ATOM 1015 C C . ILE A 1 119 ? -4.751 -16.158 -0.106 1.00 92.44 119 ILE A C 1
ATOM 1017 O O . ILE A 1 119 ? -4.661 -16.820 -1.134 1.00 92.44 119 ILE A O 1
ATOM 1021 N N . ASN A 1 120 ? -5.917 -16.045 0.531 1.00 91.50 120 ASN A N 1
ATOM 1022 C CA . ASN A 1 120 ? -7.062 -16.881 0.169 1.00 91.50 120 ASN A CA 1
ATOM 1023 C C . ASN A 1 120 ? -7.811 -16.403 -1.083 1.00 91.50 120 ASN A C 1
ATOM 1025 O O . ASN A 1 120 ? -8.582 -17.178 -1.657 1.00 91.50 120 ASN A O 1
ATOM 1029 N N . ARG A 1 121 ? -7.599 -15.157 -1.524 1.00 91.50 121 ARG A N 1
ATOM 1030 C CA . ARG A 1 121 ? -8.162 -14.670 -2.790 1.00 91.50 121 ARG A CA 1
ATOM 1031 C C . ARG A 1 121 ? -7.340 -15.124 -3.991 1.00 91.50 121 ARG A C 1
ATOM 1033 O O . ARG A 1 121 ? -7.923 -15.410 -5.032 1.00 91.50 121 ARG A O 1
ATOM 1040 N N . PHE A 1 122 ? -6.016 -15.205 -3.845 1.00 91.31 122 PHE A N 1
ATOM 1041 C CA . PHE A 1 122 ? -5.111 -15.425 -4.976 1.00 91.31 122 PHE A CA 1
ATOM 1042 C C . PHE A 1 122 ? -4.334 -16.752 -4.933 1.00 91.31 122 PHE A C 1
ATOM 1044 O O . PHE A 1 122 ? -3.553 -16.998 -5.849 1.00 91.31 122 PHE A O 1
ATOM 1051 N N . TYR A 1 123 ? -4.554 -17.627 -3.937 1.00 87.25 123 TYR A N 1
ATOM 1052 C CA . TYR A 1 123 ? -3.765 -18.860 -3.744 1.00 87.25 123 TYR A CA 1
ATOM 1053 C C . TYR A 1 123 ? -3.674 -19.788 -4.967 1.00 87.25 123 TYR A C 1
ATOM 1055 O O . TYR A 1 123 ? -2.671 -20.489 -5.113 1.00 87.25 123 TYR A O 1
ATOM 1063 N N . ASN A 1 124 ? -4.698 -19.817 -5.829 1.00 86.62 124 ASN A N 1
ATOM 1064 C CA . ASN A 1 124 ? -4.751 -20.657 -7.026 1.00 86.62 124 ASN A CA 1
ATOM 1065 C C . ASN A 1 124 ? -4.610 -19.807 -8.300 1.00 86.62 124 ASN A C 1
ATOM 1067 O O . ASN A 1 124 ? -5.566 -19.633 -9.058 1.00 86.62 124 ASN A O 1
ATOM 1071 N N . ASP A 1 125 ? -3.422 -19.234 -8.494 1.00 84.06 125 ASP A N 1
ATOM 1072 C CA . ASP A 1 125 ? -3.070 -18.355 -9.619 1.00 84.06 125 ASP A CA 1
ATOM 1073 C C . ASP A 1 125 ? -4.066 -17.201 -9.846 1.00 84.06 125 ASP A C 1
ATOM 1075 O O . ASP A 1 125 ? -4.622 -16.968 -10.928 1.00 84.06 125 ASP A O 1
ATOM 1079 N N . GLY A 1 126 ? -4.321 -16.451 -8.779 1.00 80.88 126 GLY A N 1
ATOM 1080 C CA . GLY A 1 126 ? -5.212 -15.298 -8.833 1.00 80.88 126 GLY A CA 1
ATOM 1081 C C . GLY A 1 126 ? -6.699 -15.655 -8.814 1.00 80.88 126 GLY A C 1
ATOM 1082 O O . GLY A 1 126 ? -7.546 -14.785 -9.003 1.00 80.88 126 GLY A O 1
ATOM 1083 N N . LYS A 1 127 ? -7.026 -16.931 -8.587 1.00 84.38 127 LYS A N 1
ATOM 1084 C CA . LYS A 1 127 ? -8.377 -17.401 -8.286 1.00 84.38 127 LYS A CA 1
ATOM 1085 C C . LYS A 1 127 ? -8.408 -17.947 -6.868 1.00 84.38 127 LYS A C 1
ATOM 1087 O O . LYS A 1 127 ? -7.465 -18.589 -6.406 1.00 84.38 127 LYS A O 1
ATOM 1092 N N . GLY A 1 128 ? -9.520 -17.731 -6.191 1.00 87.88 128 GLY A N 1
ATOM 1093 C CA . GLY A 1 128 ? -9.685 -18.164 -4.819 1.00 87.88 128 GLY A CA 1
ATOM 1094 C C . GLY A 1 128 ? -11.081 -17.876 -4.318 1.00 87.88 128 GLY A C 1
ATOM 1095 O O . GLY A 1 128 ? -12.025 -17.777 -5.101 1.00 87.88 128 GLY A O 1
ATOM 1096 N N . ASP A 1 129 ? -11.206 -17.769 -3.006 1.00 88.69 129 ASP A N 1
ATOM 1097 C CA . ASP A 1 129 ? -12.502 -17.574 -2.375 1.00 88.69 129 ASP A CA 1
ATOM 1098 C C . ASP A 1 129 ? -12.963 -16.109 -2.550 1.00 88.69 129 ASP A C 1
ATOM 1100 O O . ASP A 1 129 ? -12.164 -15.198 -2.806 1.00 88.69 129 ASP A O 1
ATOM 1104 N N . GLU A 1 130 ? -14.268 -15.865 -2.443 1.00 89.38 130 GLU A N 1
ATOM 1105 C CA . GLU A 1 130 ? -14.830 -14.513 -2.510 1.00 89.38 130 GLU A CA 1
ATOM 1106 C C . GLU A 1 130 ? -14.643 -13.769 -1.184 1.00 89.38 130 GLU A C 1
ATOM 1108 O O . GLU A 1 130 ? -14.692 -14.367 -0.109 1.00 89.38 130 GLU A O 1
ATOM 1113 N N . TYR A 1 131 ? -14.475 -12.442 -1.232 1.00 88.44 131 TYR A N 1
ATOM 1114 C CA . TYR A 1 131 ? -14.126 -11.645 -0.047 1.00 88.44 131 TYR A CA 1
ATOM 1115 C C . TYR A 1 131 ? -15.085 -11.815 1.135 1.00 88.44 131 TYR A C 1
ATOM 1117 O O . TYR A 1 131 ? -14.626 -11.789 2.271 1.00 88.44 131 TYR A O 1
ATOM 1125 N N . PHE A 1 132 ? -16.390 -12.000 0.908 1.00 86.81 132 PHE A N 1
ATOM 1126 C CA . PHE A 1 132 ? -17.331 -12.262 2.004 1.00 86.81 132 PHE A CA 1
ATOM 1127 C C . PHE A 1 132 ? -17.064 -13.599 2.697 1.00 86.81 132 PHE A C 1
ATOM 1129 O O . PHE A 1 132 ? -17.112 -13.656 3.924 1.00 86.81 132 PHE A O 1
ATOM 1136 N N . ASP A 1 133 ? -16.732 -14.647 1.943 1.00 88.12 133 ASP A N 1
ATOM 1137 C CA . ASP A 1 133 ? -16.431 -15.963 2.508 1.00 88.12 133 ASP A CA 1
ATOM 1138 C C . ASP A 1 133 ? -15.162 -15.914 3.365 1.00 88.12 133 ASP A C 1
ATOM 1140 O O . ASP A 1 133 ? -15.082 -16.563 4.408 1.00 88.12 133 ASP A O 1
ATOM 1144 N N . LEU A 1 134 ? -14.191 -15.081 2.973 1.00 89.56 134 LEU A N 1
ATOM 1145 C CA . LEU A 1 134 ? -12.939 -14.880 3.710 1.00 89.56 134 LEU A CA 1
ATOM 1146 C C . LEU A 1 134 ? -13.138 -14.290 5.109 1.00 89.56 134 LEU A C 1
ATOM 1148 O O . LEU A 1 134 ? -12.292 -14.482 5.977 1.00 89.56 134 LEU A O 1
ATOM 1152 N N . ILE A 1 135 ? -14.245 -13.583 5.342 1.00 89.31 135 ILE A N 1
ATOM 1153 C CA . ILE A 1 135 ? -14.535 -12.933 6.630 1.00 89.31 135 ILE A CA 1
ATOM 1154 C C . ILE A 1 135 ? -14.914 -13.966 7.697 1.00 89.31 135 ILE A C 1
ATOM 1156 O O . ILE A 1 135 ? -14.711 -13.722 8.884 1.00 89.31 135 ILE A O 1
ATOM 1160 N N . TYR A 1 136 ? -15.450 -15.115 7.282 1.00 86.12 136 TYR A N 1
ATOM 1161 C CA . TYR A 1 136 ? -15.923 -16.170 8.182 1.00 86.12 136 TYR A CA 1
ATOM 1162 C C . TYR A 1 136 ? -14.984 -17.376 8.256 1.00 86.12 136 TYR A C 1
ATOM 1164 O O . TYR A 1 136 ? -15.191 -18.251 9.092 1.00 86.12 136 TYR A O 1
ATOM 1172 N N . LYS A 1 137 ? -13.970 -17.444 7.388 1.00 83.94 137 LYS A N 1
ATOM 1173 C CA . LYS A 1 137 ? -12.984 -18.526 7.372 1.00 83.94 137 LYS A CA 1
ATOM 1174 C C . LYS A 1 137 ? -11.731 -18.125 8.142 1.00 83.94 137 LYS A C 1
ATOM 1176 O O . LYS A 1 137 ? -11.201 -17.025 7.970 1.00 83.94 137 LYS A O 1
ATOM 1181 N N . ASP A 1 138 ? -11.227 -19.054 8.945 1.00 78.19 138 ASP A N 1
ATOM 1182 C CA . ASP A 1 138 ? -9.966 -18.888 9.677 1.00 78.19 138 ASP A CA 1
ATOM 1183 C C . ASP A 1 138 ? -8.784 -19.604 9.028 1.00 78.19 138 ASP A C 1
ATOM 1185 O O . ASP A 1 138 ? -7.632 -19.301 9.332 1.00 78.19 138 ASP A O 1
ATOM 1189 N N . GLU A 1 139 ? -9.052 -20.506 8.087 1.00 81.50 139 GLU A N 1
ATOM 1190 C CA . GLU A 1 139 ? -8.012 -21.202 7.342 1.00 81.50 139 GLU A CA 1
ATOM 1191 C C . GLU A 1 139 ? -7.293 -20.244 6.383 1.00 81.50 139 GLU A C 1
ATOM 1193 O O . GLU A 1 139 ? -7.927 -19.540 5.595 1.00 81.50 139 GLU A O 1
ATOM 1198 N N . ILE A 1 140 ? -5.960 -20.234 6.438 1.00 80.44 140 ILE A N 1
ATOM 1199 C CA . ILE A 1 140 ? -5.095 -19.552 5.473 1.00 80.44 140 ILE A CA 1
ATOM 1200 C C . ILE A 1 140 ? -4.447 -20.630 4.606 1.00 80.44 140 ILE A C 1
ATOM 1202 O O . ILE A 1 140 ? -3.715 -21.477 5.118 1.00 80.44 140 ILE A O 1
ATOM 1206 N N . LYS A 1 141 ? -4.726 -20.595 3.302 1.00 83.81 141 LYS A N 1
ATOM 1207 C CA . LYS A 1 141 ? -4.160 -21.525 2.314 1.00 83.81 141 LYS A CA 1
ATOM 1208 C C . LYS A 1 141 ? -2.698 -21.170 2.009 1.00 83.81 141 LYS A C 1
ATOM 1210 O O . LYS A 1 141 ? -2.219 -20.114 2.396 1.00 83.81 141 LYS A O 1
ATOM 1215 N N . ALA A 1 142 ? -1.970 -22.038 1.314 1.00 84.38 142 ALA A N 1
ATOM 1216 C CA . ALA A 1 142 ? -0.655 -21.690 0.770 1.00 84.38 142 ALA A CA 1
ATOM 1217 C C . ALA A 1 142 ? -0.806 -21.173 -0.667 1.00 84.38 142 ALA A C 1
ATOM 1219 O O . ALA A 1 142 ? -1.594 -21.731 -1.433 1.00 84.38 142 ALA A O 1
ATOM 1220 N N . ILE A 1 143 ? -0.056 -20.133 -1.040 1.00 84.06 143 ILE A N 1
ATOM 1221 C CA . ILE A 1 143 ? 0.005 -19.666 -2.431 1.00 84.06 143 ILE A CA 1
ATOM 1222 C C . ILE A 1 143 ? 0.816 -20.683 -3.233 1.00 84.06 143 ILE A C 1
ATOM 1224 O O . ILE A 1 143 ? 1.968 -20.956 -2.908 1.00 84.06 143 ILE A O 1
ATOM 1228 N N . ILE A 1 144 ? 0.194 -21.267 -4.259 1.00 80.88 144 ILE A N 1
ATOM 1229 C CA . ILE A 1 144 ? 0.800 -22.342 -5.059 1.00 80.88 144 ILE A CA 1
ATOM 1230 C C . ILE A 1 144 ? 1.663 -21.761 -6.185 1.00 80.88 144 ILE A C 1
ATOM 1232 O O . ILE A 1 144 ? 2.722 -22.299 -6.495 1.00 80.88 144 ILE A O 1
ATOM 1236 N N . ASN A 1 145 ? 1.198 -20.674 -6.806 1.00 85.56 145 ASN A N 1
ATOM 1237 C CA . ASN A 1 145 ? 1.847 -20.012 -7.936 1.00 85.56 145 ASN A CA 1
ATOM 1238 C C . ASN A 1 145 ? 1.542 -18.501 -7.919 1.00 85.56 145 ASN A C 1
ATOM 1240 O O . ASN A 1 145 ? 0.475 -18.086 -7.466 1.00 85.56 145 ASN A O 1
ATOM 1244 N N . CYS A 1 146 ? 2.478 -17.700 -8.427 1.00 90.31 146 CYS A N 1
ATOM 1245 C CA . CYS A 1 146 ? 2.441 -16.241 -8.480 1.00 90.31 146 CYS A CA 1
ATOM 1246 C C . CYS A 1 146 ? 2.285 -15.661 -9.898 1.00 90.31 146 CYS A C 1
ATOM 1248 O O . CYS A 1 146 ? 2.386 -14.445 -10.054 1.00 90.31 146 CYS A O 1
ATOM 1250 N N . ASP A 1 147 ? 2.008 -16.473 -10.925 1.00 91.19 147 ASP A N 1
ATOM 1251 C CA . ASP A 1 147 ? 1.832 -15.994 -12.310 1.00 91.19 147 ASP A CA 1
ATOM 1252 C C . ASP A 1 147 ? 0.765 -14.890 -12.445 1.00 91.19 147 ASP A C 1
ATOM 1254 O O . ASP A 1 147 ? 0.857 -14.025 -13.317 1.00 91.19 147 ASP A O 1
ATOM 1258 N N . PHE A 1 148 ? -0.217 -14.843 -11.540 1.00 93.06 148 PHE A N 1
ATOM 125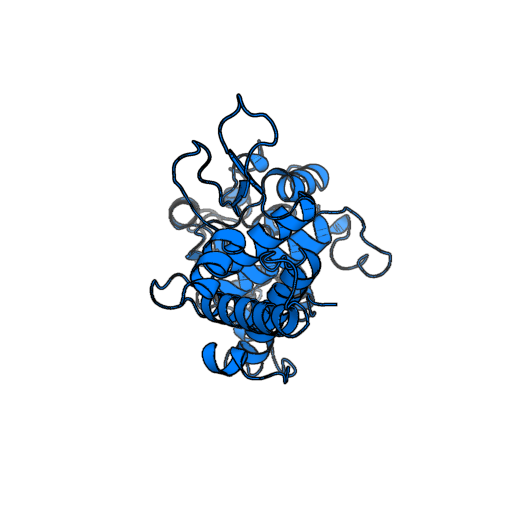9 C CA . PHE A 1 148 ? -1.215 -13.779 -11.460 1.00 93.06 148 PHE A CA 1
ATOM 1260 C C . PHE A 1 148 ? -0.652 -12.376 -11.245 1.00 93.06 148 PHE A C 1
ATOM 1262 O O . PHE A 1 148 ? -1.335 -11.405 -11.570 1.00 93.06 148 PHE A O 1
ATOM 1269 N N . LEU A 1 149 ? 0.577 -12.268 -10.745 1.00 95.81 149 LEU A N 1
ATOM 1270 C CA . LEU A 1 149 ? 1.289 -11.006 -10.572 1.00 95.81 149 LEU A CA 1
ATOM 1271 C C . LEU A 1 149 ? 1.891 -10.496 -11.892 1.00 95.81 149 LEU A C 1
ATOM 1273 O O . LEU A 1 149 ? 2.127 -9.300 -12.025 1.00 95.81 149 LEU A O 1
ATOM 1277 N N . ASN A 1 150 ? 2.062 -11.366 -12.893 1.00 95.06 150 ASN A N 1
ATOM 1278 C CA . ASN A 1 150 ? 2.696 -11.058 -14.180 1.00 95.06 150 ASN A CA 1
ATOM 1279 C C . ASN A 1 150 ? 1.670 -10.883 -15.321 1.00 95.06 150 ASN A C 1
ATOM 1281 O O . ASN A 1 150 ? 1.910 -11.262 -16.467 1.00 95.06 150 ASN A O 1
ATOM 1285 N N . LYS A 1 151 ? 0.484 -10.339 -15.007 1.00 92.81 151 LYS A N 1
ATOM 1286 C CA . LYS A 1 151 ? -0.656 -10.197 -15.940 1.00 92.81 151 LYS A CA 1
ATOM 1287 C C . LYS A 1 151 ? -0.811 -8.772 -16.501 1.00 92.81 151 LYS A C 1
ATOM 1289 O O . LYS A 1 151 ? -1.885 -8.404 -16.980 1.00 92.81 151 LYS A O 1
ATOM 1294 N N . GLY A 1 152 ? 0.242 -7.952 -16.442 1.00 92.88 152 GLY A N 1
ATOM 1295 C CA . GLY A 1 152 ? 0.220 -6.582 -16.963 1.00 92.88 152 GLY A CA 1
ATOM 1296 C C . GLY A 1 152 ? -0.836 -5.721 -16.264 1.00 92.88 152 GLY A C 1
ATOM 1297 O O . GLY A 1 152 ? -0.991 -5.761 -15.045 1.00 92.88 152 GLY A O 1
ATOM 1298 N N . THR A 1 153 ? -1.631 -4.973 -17.029 1.00 93.00 153 THR A N 1
ATOM 1299 C CA . THR A 1 153 ? -2.658 -4.079 -16.465 1.00 93.00 153 THR A CA 1
ATOM 1300 C C . THR A 1 153 ? -3.843 -4.796 -15.809 1.00 93.00 153 THR A C 1
ATOM 1302 O O . THR A 1 153 ? -4.731 -4.129 -15.284 1.00 93.00 153 THR A O 1
ATOM 1305 N N . ALA A 1 154 ? -3.895 -6.132 -15.850 1.00 94.06 154 ALA A N 1
ATOM 1306 C CA . ALA A 1 154 ? -4.949 -6.922 -15.215 1.00 94.06 154 ALA A CA 1
ATOM 1307 C C . ALA A 1 154 ? -4.670 -7.258 -13.737 1.00 94.06 154 ALA A C 1
ATOM 1309 O O . ALA A 1 154 ? -5.540 -7.826 -13.078 1.00 94.06 154 ALA A O 1
ATOM 1310 N N . VAL A 1 155 ? -3.483 -6.933 -13.208 1.00 95.06 155 VAL A N 1
ATOM 1311 C CA . VAL A 1 155 ? -3.155 -7.138 -11.787 1.00 95.06 155 VAL A CA 1
ATOM 1312 C C . VAL A 1 155 ? -4.030 -6.236 -10.911 1.00 95.06 155 VAL A C 1
ATOM 1314 O O . VAL A 1 155 ? -4.163 -5.041 -11.166 1.00 95.06 155 VAL A O 1
ATOM 1317 N N . GLU A 1 156 ? -4.627 -6.798 -9.860 1.00 93.94 156 GLU A N 1
ATOM 1318 C CA . GLU A 1 156 ? -5.571 -6.069 -9.010 1.00 93.94 156 GLU A CA 1
ATOM 1319 C C . GLU A 1 156 ? -4.894 -4.990 -8.146 1.00 93.94 156 GLU A C 1
ATOM 1321 O O . GLU A 1 156 ? -3.870 -5.228 -7.504 1.00 93.94 156 GLU A O 1
ATOM 1326 N N . ASN A 1 157 ? -5.526 -3.814 -8.033 1.00 95.12 157 ASN A N 1
ATOM 1327 C CA . ASN A 1 157 ? -5.024 -2.674 -7.246 1.00 95.12 157 ASN A CA 1
ATOM 1328 C C . ASN A 1 157 ? -4.716 -3.032 -5.783 1.00 95.12 157 ASN A C 1
ATOM 1330 O O . ASN A 1 157 ? -3.787 -2.479 -5.192 1.00 95.12 157 ASN A O 1
ATOM 1334 N N . PHE A 1 158 ? -5.485 -3.958 -5.200 1.00 95.44 158 PHE A N 1
ATOM 1335 C CA . PHE A 1 158 ? -5.270 -4.439 -3.836 1.00 95.44 158 PHE A CA 1
ATOM 1336 C C . PHE A 1 158 ? -3.861 -5.004 -3.627 1.00 95.44 158 PHE A C 1
ATOM 1338 O O . PHE A 1 158 ? -3.254 -4.743 -2.592 1.00 95.44 158 PHE A O 1
ATOM 1345 N N . ILE A 1 159 ? -3.310 -5.710 -4.618 1.00 96.81 159 ILE A N 1
ATOM 1346 C CA . ILE A 1 159 ? -1.974 -6.313 -4.545 1.00 96.81 159 ILE A CA 1
ATOM 1347 C C . ILE A 1 159 ? -0.906 -5.220 -4.421 1.00 96.81 159 ILE A C 1
ATOM 1349 O O . ILE A 1 159 ? -0.045 -5.291 -3.546 1.00 96.81 159 ILE A O 1
ATOM 1353 N N . PHE A 1 160 ? -0.994 -4.172 -5.245 1.00 98.00 160 PHE A N 1
ATOM 1354 C CA . PHE A 1 160 ? -0.067 -3.040 -5.185 1.00 98.00 160 PHE A CA 1
ATOM 1355 C C . PHE A 1 160 ? -0.183 -2.267 -3.871 1.00 98.00 160 PHE A C 1
ATOM 1357 O O . PHE A 1 160 ? 0.830 -1.933 -3.264 1.00 98.00 160 PHE A O 1
ATOM 1364 N N . ASN A 1 161 ? -1.407 -2.002 -3.405 1.00 97.62 161 ASN A N 1
ATOM 1365 C CA . ASN A 1 161 ? -1.606 -1.266 -2.159 1.00 97.62 161 ASN A CA 1
ATOM 1366 C C . ASN A 1 161 ? -1.147 -2.078 -0.936 1.00 97.62 161 ASN A C 1
ATOM 1368 O O . ASN A 1 161 ? -0.564 -1.507 -0.014 1.00 97.62 161 ASN A O 1
ATOM 1372 N N . ARG A 1 162 ? -1.355 -3.402 -0.936 1.00 97.00 162 ARG A N 1
ATOM 1373 C CA . ARG A 1 162 ? -0.806 -4.301 0.087 1.00 97.00 162 ARG A CA 1
ATOM 1374 C C . ARG A 1 162 ? 0.717 -4.254 0.100 1.00 97.00 162 ARG A C 1
ATOM 1376 O O . ARG A 1 162 ? 1.297 -4.098 1.171 1.00 97.00 162 ARG A O 1
ATOM 1383 N N . LEU A 1 163 ? 1.352 -4.354 -1.069 1.00 97.38 163 LEU A N 1
ATOM 1384 C CA . LEU A 1 163 ? 2.804 -4.232 -1.183 1.00 97.38 163 LEU A CA 1
ATOM 1385 C C . LEU A 1 163 ? 3.287 -2.888 -0.627 1.00 97.38 163 LEU A C 1
ATOM 1387 O O . LEU A 1 163 ? 4.181 -2.874 0.206 1.00 97.38 163 LEU A O 1
ATOM 1391 N N . ASP A 1 164 ? 2.674 -1.771 -1.019 1.00 97.38 164 ASP A N 1
ATOM 1392 C CA . ASP A 1 164 ? 3.027 -0.446 -0.495 1.00 97.38 164 ASP A CA 1
ATOM 1393 C C . ASP A 1 164 ? 2.925 -0.388 1.043 1.00 97.38 164 ASP A C 1
ATOM 1395 O O . ASP A 1 164 ? 3.783 0.205 1.693 1.00 97.38 164 ASP A O 1
ATOM 1399 N N . TYR A 1 165 ? 1.919 -1.028 1.651 1.00 97.06 165 TYR A N 1
ATOM 1400 C CA . TYR A 1 165 ? 1.821 -1.104 3.111 1.00 97.06 165 TYR A CA 1
ATOM 1401 C C . TYR A 1 165 ? 2.968 -1.916 3.732 1.00 97.06 165 TYR A C 1
ATOM 1403 O O . TYR A 1 165 ? 3.549 -1.480 4.727 1.00 97.06 165 TYR A O 1
ATOM 1411 N N . ILE A 1 166 ? 3.319 -3.062 3.139 1.00 94.69 166 ILE A N 1
ATOM 1412 C CA . ILE A 1 166 ? 4.456 -3.890 3.576 1.00 94.69 166 ILE A CA 1
ATOM 1413 C C . ILE A 1 166 ? 5.749 -3.085 3.496 1.00 94.69 166 ILE A C 1
ATOM 1415 O O . ILE A 1 166 ? 6.462 -2.966 4.488 1.00 94.69 166 ILE A O 1
ATOM 1419 N N . LEU A 1 167 ? 5.996 -2.447 2.350 1.00 93.25 167 LEU A N 1
ATOM 1420 C CA . LEU A 1 167 ? 7.160 -1.595 2.130 1.00 93.25 167 LEU A CA 1
ATOM 1421 C C . LEU A 1 167 ? 7.224 -0.459 3.154 1.00 93.25 167 LEU A C 1
ATOM 1423 O O . LEU A 1 167 ? 8.282 -0.202 3.723 1.00 93.25 167 LEU A O 1
ATOM 1427 N N . TRP A 1 168 ? 6.098 0.200 3.439 1.00 94.00 168 TRP A N 1
ATOM 1428 C CA . TRP A 1 168 ? 6.035 1.214 4.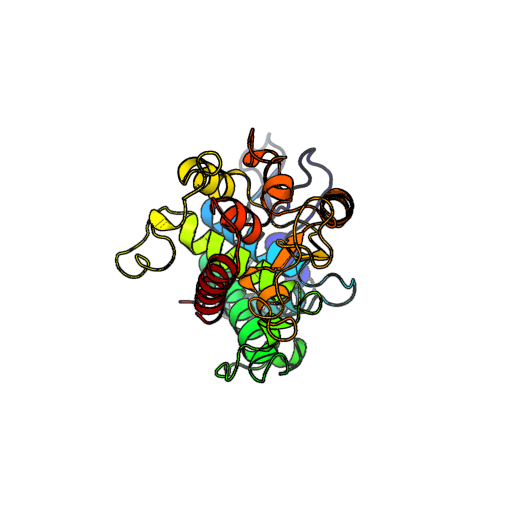487 1.00 94.00 168 TRP A CA 1
ATOM 1429 C C . TRP A 1 168 ? 6.388 0.632 5.861 1.00 94.00 168 TRP A C 1
ATOM 1431 O O . TRP A 1 168 ? 7.200 1.221 6.574 1.00 94.00 168 TRP A O 1
ATOM 1441 N N . LYS A 1 169 ? 5.819 -0.522 6.234 1.00 90.81 169 LYS A N 1
ATOM 1442 C CA . LYS A 1 169 ? 6.054 -1.168 7.534 1.00 90.81 169 LYS A CA 1
ATOM 1443 C C . LYS A 1 169 ? 7.525 -1.556 7.712 1.00 90.81 169 LYS A C 1
ATOM 1445 O O . LYS A 1 169 ? 8.068 -1.283 8.779 1.00 90.81 169 LYS A O 1
ATOM 1450 N N . SER A 1 170 ? 8.162 -2.107 6.678 1.00 85.56 170 SER A N 1
ATOM 1451 C CA . SER A 1 170 ? 9.572 -2.520 6.704 1.00 85.56 170 SER A CA 1
ATOM 1452 C C . SER A 1 170 ? 10.545 -1.336 6.666 1.00 85.56 170 SER A C 1
ATOM 1454 O O . SER A 1 170 ? 11.579 -1.359 7.326 1.00 85.56 170 SER A O 1
ATOM 1456 N N . LEU A 1 171 ? 10.228 -0.266 5.928 1.00 83.44 171 LEU A N 1
ATOM 1457 C CA . LEU A 1 171 ? 11.167 0.840 5.695 1.00 83.44 171 LEU A CA 1
ATOM 1458 C C . LEU A 1 171 ? 10.985 2.032 6.650 1.00 83.44 171 LEU A C 1
ATOM 1460 O O . LEU A 1 171 ? 11.889 2.859 6.767 1.00 83.44 171 LEU A O 1
ATOM 1464 N N . LYS A 1 172 ? 9.850 2.158 7.356 1.00 77.44 172 LYS A N 1
ATOM 1465 C CA . LYS A 1 172 ? 9.567 3.337 8.202 1.00 77.44 172 LYS A CA 1
ATOM 1466 C C . LYS A 1 172 ? 10.540 3.510 9.369 1.00 77.44 172 LYS A C 1
ATOM 1468 O O . LYS A 1 172 ? 10.880 4.645 9.704 1.00 77.44 172 LYS A O 1
ATOM 1473 N N . ASP A 1 173 ? 11.012 2.430 9.987 1.00 66.31 173 ASP A N 1
ATOM 1474 C CA . ASP A 1 173 ? 11.749 2.518 11.254 1.00 66.31 173 ASP A CA 1
ATOM 1475 C C . ASP A 1 173 ? 13.274 2.483 11.095 1.00 66.31 173 ASP A C 1
ATOM 1477 O O . ASP A 1 173 ? 13.979 2.659 12.085 1.00 66.31 173 ASP A O 1
ATOM 1481 N N . ASN A 1 174 ? 13.808 2.317 9.876 1.00 57.50 174 ASN A N 1
ATOM 1482 C CA . ASN A 1 174 ? 15.240 2.077 9.612 1.00 57.50 174 ASN A CA 1
ATOM 1483 C C . ASN A 1 174 ? 15.860 0.926 10.441 1.00 57.50 174 ASN A C 1
ATOM 1485 O O . ASN A 1 174 ? 17.069 0.711 10.372 1.00 57.50 174 ASN A O 1
ATOM 1489 N N . GLN A 1 175 ? 15.057 0.164 11.190 1.00 47.69 175 GLN A N 1
ATOM 1490 C CA . GLN A 1 175 ? 15.447 -1.093 11.810 1.00 47.69 175 GLN A CA 1
ATOM 1491 C C . GLN A 1 175 ? 15.297 -2.187 10.762 1.00 47.69 175 GLN A C 1
ATOM 1493 O O . GLN A 1 175 ? 14.371 -2.984 10.804 1.00 47.69 175 GLN A O 1
ATOM 1498 N N . ILE A 1 176 ? 16.222 -2.189 9.804 1.00 47.69 176 ILE A N 1
ATOM 1499 C CA . ILE A 1 176 ? 16.566 -3.407 9.078 1.00 47.69 176 ILE A CA 1
ATOM 1500 C C . ILE A 1 176 ? 17.187 -4.308 10.149 1.00 47.69 176 ILE A C 1
ATOM 1502 O O . ILE A 1 176 ? 18.372 -4.178 10.464 1.00 47.69 176 ILE A O 1
ATOM 1506 N N . THR A 1 177 ? 16.373 -5.118 10.827 1.00 38.50 177 THR A N 1
ATOM 1507 C CA . THR A 1 177 ? 16.899 -6.132 11.742 1.00 38.50 177 THR A CA 1
ATOM 1508 C C . THR A 1 177 ? 17.724 -7.128 10.930 1.00 38.50 177 THR A C 1
ATOM 1510 O O . THR A 1 177 ? 17.527 -7.255 9.725 1.00 38.50 177 THR A O 1
ATOM 1513 N N . ASP A 1 178 ? 18.674 -7.824 11.555 1.00 41.53 178 ASP A N 1
ATOM 1514 C CA . ASP A 1 178 ? 19.644 -8.691 10.861 1.00 41.53 178 ASP A CA 1
ATOM 1515 C C . ASP A 1 178 ? 19.023 -9.785 9.957 1.00 41.53 178 ASP A C 1
ATOM 1517 O O . ASP A 1 178 ? 19.740 -10.378 9.157 1.00 41.53 178 ASP A O 1
ATOM 1521 N N . CYS A 1 179 ? 17.707 -10.022 10.038 1.00 42.69 179 CYS A N 1
ATOM 1522 C CA . CYS A 1 179 ? 16.930 -10.893 9.152 1.00 42.69 179 CYS A CA 1
ATOM 1523 C C . CYS A 1 179 ? 16.444 -10.246 7.834 1.00 42.69 179 CYS A C 1
ATOM 1525 O O . CYS A 1 179 ? 16.185 -10.976 6.886 1.00 42.69 179 CYS A O 1
ATOM 1527 N N . ASP A 1 180 ? 16.370 -8.912 7.742 1.00 46.38 180 ASP A N 1
ATOM 1528 C CA . ASP A 1 180 ? 15.830 -8.166 6.583 1.00 46.38 180 ASP A CA 1
ATOM 1529 C C . ASP A 1 180 ? 16.935 -7.634 5.650 1.00 46.38 180 ASP A C 1
ATOM 1531 O O . ASP A 1 180 ? 16.674 -6.892 4.697 1.00 46.38 180 ASP A O 1
ATOM 1535 N N . LYS A 1 181 ? 18.198 -7.977 5.943 1.00 47.16 181 LYS A N 1
ATOM 1536 C CA . LYS A 1 181 ? 19.385 -7.387 5.309 1.00 47.16 181 LYS A CA 1
ATOM 1537 C C . LYS A 1 181 ? 19.504 -7.632 3.805 1.00 47.16 181 LYS A C 1
ATOM 1539 O O . LYS A 1 181 ? 20.203 -6.857 3.159 1.00 47.16 181 LYS A O 1
ATOM 1544 N N . ASP A 1 182 ? 18.802 -8.607 3.237 1.00 53.94 182 ASP A N 1
ATOM 1545 C CA . ASP A 1 182 ? 19.057 -9.010 1.849 1.00 53.94 182 ASP A CA 1
ATOM 1546 C C . ASP A 1 182 ? 18.120 -8.366 0.812 1.00 53.94 182 ASP A C 1
ATOM 1548 O O . ASP A 1 182 ? 18.505 -8.228 -0.349 1.00 53.94 182 ASP A O 1
ATOM 1552 N N . ILE A 1 183 ? 16.921 -7.897 1.187 1.00 62.34 183 ILE A N 1
ATOM 1553 C CA . ILE A 1 183 ? 15.950 -7.398 0.189 1.00 62.34 183 ILE A CA 1
ATOM 1554 C C . ILE A 1 183 ? 16.227 -5.931 -0.196 1.00 62.34 183 ILE A C 1
ATOM 1556 O O . ILE A 1 183 ? 16.161 -5.572 -1.374 1.00 62.34 183 ILE A O 1
ATOM 1560 N N . PHE A 1 184 ? 16.592 -5.083 0.775 1.00 65.94 184 PHE A N 1
ATOM 1561 C CA . PHE A 1 184 ? 16.807 -3.637 0.591 1.00 65.94 184 PHE A CA 1
ATOM 1562 C C . PHE A 1 184 ? 18.238 -3.209 0.936 1.00 65.94 184 PHE A C 1
ATOM 1564 O O . PHE A 1 184 ? 18.479 -2.407 1.840 1.00 65.94 184 PHE A O 1
ATOM 1571 N N . THR A 1 185 ? 19.209 -3.762 0.214 1.00 64.38 185 THR A N 1
ATOM 1572 C CA . THR A 1 185 ? 20.627 -3.393 0.362 1.00 64.38 185 THR A CA 1
ATOM 1573 C C . THR A 1 185 ? 20.934 -2.010 -0.225 1.00 64.38 185 THR A C 1
ATOM 1575 O O . THR A 1 185 ? 20.193 -1.514 -1.076 1.00 64.38 185 THR A O 1
ATOM 1578 N N . GLU A 1 186 ? 22.067 -1.409 0.161 1.00 61.59 186 GLU A N 1
ATOM 1579 C CA . GLU A 1 186 ? 22.584 -0.184 -0.482 1.00 61.59 186 GLU A CA 1
ATOM 1580 C C . GLU A 1 186 ? 22.707 -0.326 -2.006 1.00 61.59 186 GLU A C 1
ATOM 1582 O O . GLU A 1 186 ? 22.449 0.634 -2.726 1.00 61.59 186 GLU A O 1
ATOM 1587 N N . ASN A 1 187 ? 22.957 -1.542 -2.503 1.00 65.56 187 ASN A N 1
ATOM 1588 C CA . ASN A 1 187 ? 23.027 -1.845 -3.934 1.00 65.56 187 ASN A CA 1
ATOM 1589 C C . ASN A 1 187 ? 21.704 -1.597 -4.688 1.00 65.56 187 ASN A C 1
ATOM 1591 O O . ASN A 1 187 ? 21.713 -1.585 -5.912 1.00 65.56 187 ASN A O 1
ATOM 1595 N N . MET A 1 188 ? 20.574 -1.385 -3.997 1.00 70.88 188 MET A N 1
ATOM 1596 C CA . MET A 1 188 ? 19.294 -1.035 -4.633 1.00 70.88 188 MET A CA 1
ATOM 1597 C C . MET A 1 188 ? 19.170 0.464 -4.970 1.00 70.88 188 MET A C 1
ATOM 1599 O O . MET A 1 188 ? 18.261 0.858 -5.699 1.00 70.88 188 MET A O 1
ATOM 1603 N N . PHE A 1 189 ? 20.057 1.308 -4.432 1.00 84.94 189 PHE A N 1
ATOM 1604 C CA . PHE A 1 189 ? 20.076 2.759 -4.640 1.00 84.94 189 PHE A CA 1
ATOM 1605 C C . PHE A 1 189 ? 21.231 3.137 -5.568 1.00 84.94 189 PHE A C 1
ATOM 1607 O O . PHE A 1 189 ? 22.254 3.659 -5.132 1.00 84.94 189 PHE A O 1
ATOM 1614 N N . THR A 1 190 ? 21.072 2.836 -6.854 1.00 88.94 190 THR A N 1
ATOM 1615 C CA . THR A 1 190 ? 22.085 3.101 -7.886 1.00 88.94 190 THR A CA 1
ATOM 1616 C C . THR A 1 190 ? 21.887 4.442 -8.598 1.00 88.94 190 THR A C 1
ATOM 1618 O O . THR A 1 190 ? 22.803 4.904 -9.276 1.00 88.94 190 THR A O 1
ATOM 1621 N N . ASP A 1 191 ? 20.725 5.085 -8.445 1.00 91.56 191 ASP A N 1
ATOM 1622 C CA . ASP A 1 191 ? 20.442 6.423 -8.976 1.00 91.56 191 ASP A CA 1
ATOM 1623 C C . ASP A 1 191 ? 20.900 7.544 -8.022 1.00 91.56 191 ASP A C 1
ATOM 1625 O O . ASP A 1 191 ? 20.520 7.589 -6.849 1.00 91.56 191 ASP A O 1
ATOM 1629 N N . ASP A 1 192 ? 21.651 8.512 -8.556 1.00 89.31 192 ASP A N 1
ATOM 1630 C CA . ASP A 1 192 ? 22.228 9.626 -7.789 1.00 89.31 192 ASP A CA 1
ATOM 1631 C C . ASP A 1 192 ? 21.179 10.610 -7.228 1.00 89.31 192 ASP A C 1
ATOM 1633 O O . ASP A 1 192 ? 21.437 11.349 -6.272 1.00 89.31 192 ASP A O 1
ATOM 1637 N N . HIS A 1 193 ? 19.982 10.675 -7.821 1.00 91.31 193 HIS A N 1
ATOM 1638 C CA . HIS A 1 193 ? 18.940 11.616 -7.414 1.00 91.31 193 HIS A CA 1
ATOM 1639 C C . HIS A 1 193 ? 17.957 11.031 -6.405 1.00 91.31 193 HIS A C 1
ATOM 1641 O O . HIS A 1 193 ? 17.400 11.806 -5.618 1.00 91.31 193 HIS A O 1
ATOM 1647 N N . PHE A 1 194 ? 17.742 9.715 -6.412 1.00 91.06 194 PHE A N 1
ATOM 1648 C CA . PHE A 1 194 ? 16.797 9.010 -5.541 1.00 91.06 194 PHE A CA 1
ATOM 1649 C C . PHE A 1 194 ? 17.525 8.255 -4.425 1.00 91.06 194 PHE A C 1
ATOM 1651 O O . PHE A 1 194 ? 17.443 7.037 -4.317 1.00 91.06 194 PHE A O 1
ATOM 1658 N N . THR A 1 195 ? 18.221 9.004 -3.567 1.00 88.38 195 THR A N 1
ATOM 1659 C CA . THR A 1 195 ? 19.004 8.435 -2.461 1.00 88.38 195 THR A CA 1
ATOM 1660 C C . THR A 1 195 ? 18.131 7.805 -1.373 1.00 88.38 195 THR A C 1
ATOM 1662 O O . THR A 1 195 ? 16.959 8.165 -1.188 1.00 88.38 195 THR A O 1
ATOM 1665 N N . LYS A 1 196 ? 18.739 6.918 -0.578 1.00 85.81 196 LYS A N 1
ATOM 1666 C CA . LYS A 1 196 ? 18.115 6.275 0.587 1.00 85.81 196 LYS A CA 1
ATOM 1667 C C . LYS A 1 196 ? 17.471 7.281 1.539 1.00 85.81 196 LYS A C 1
ATOM 1669 O O . LYS A 1 196 ? 16.356 7.055 2.004 1.00 85.81 196 LYS A O 1
ATOM 1674 N N . GLU A 1 197 ? 18.116 8.418 1.793 1.00 86.12 197 GLU A N 1
ATOM 1675 C CA . GLU A 1 197 ? 17.596 9.463 2.681 1.00 86.12 197 GLU A CA 1
ATOM 1676 C C . GLU A 1 197 ? 16.316 10.089 2.126 1.00 86.12 197 GLU A C 1
ATOM 1678 O O . GLU A 1 197 ? 15.351 10.278 2.869 1.00 86.12 197 GLU A O 1
ATOM 1683 N N . LYS A 1 198 ? 16.276 10.396 0.821 1.00 88.81 198 LYS A 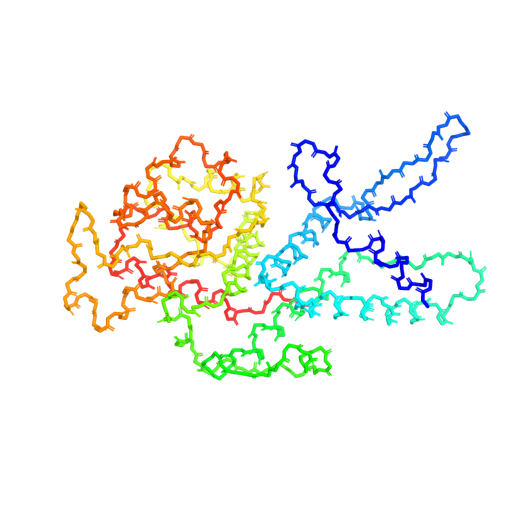N 1
ATOM 1684 C CA . LYS A 1 198 ? 15.088 10.982 0.181 1.00 88.81 198 LYS A CA 1
ATOM 1685 C C . LYS A 1 198 ? 13.916 10.006 0.179 1.00 88.81 198 LYS A C 1
ATOM 1687 O O . LYS A 1 198 ? 12.798 10.410 0.500 1.00 88.81 198 LYS A O 1
ATOM 1692 N N . VAL A 1 199 ? 14.171 8.737 -0.140 1.00 88.69 199 VAL A N 1
ATOM 1693 C CA . VAL A 1 199 ? 13.147 7.682 -0.130 1.00 88.69 199 VAL A CA 1
ATOM 1694 C C . VAL A 1 199 ? 12.643 7.431 1.290 1.00 88.69 199 VAL A C 1
ATOM 1696 O O . VAL A 1 199 ? 11.436 7.476 1.523 1.00 88.69 199 VAL A O 1
ATOM 1699 N N . SER A 1 200 ? 13.547 7.278 2.263 1.00 87.12 200 SER A N 1
ATOM 1700 C CA . SER A 1 200 ? 13.196 7.145 3.682 1.00 87.12 200 SER A CA 1
ATOM 1701 C C . SER A 1 200 ? 12.343 8.322 4.144 1.00 87.12 200 SER A C 1
ATOM 1703 O O . SER A 1 200 ? 11.316 8.113 4.783 1.00 87.12 200 SER A O 1
ATOM 1705 N N . LYS A 1 201 ? 12.727 9.560 3.808 1.00 88.50 201 LYS A N 1
ATOM 1706 C CA . LYS A 1 201 ? 11.964 10.760 4.167 1.00 88.50 201 LYS A CA 1
ATOM 1707 C C . LYS A 1 201 ? 10.573 10.766 3.537 1.00 88.50 201 LYS A C 1
ATOM 1709 O O . LYS A 1 201 ? 9.611 11.112 4.212 1.00 88.50 201 LYS A O 1
ATOM 1714 N N . PHE A 1 202 ? 10.437 10.358 2.276 1.00 91.88 202 PHE A N 1
ATOM 1715 C CA . PHE A 1 202 ? 9.123 10.226 1.649 1.00 91.88 202 PHE A CA 1
ATOM 1716 C C . PHE A 1 202 ? 8.240 9.221 2.402 1.00 91.88 202 PHE A C 1
ATOM 1718 O O . PHE A 1 202 ? 7.118 9.555 2.778 1.00 91.88 202 PHE A O 1
ATOM 1725 N N . ILE A 1 203 ? 8.752 8.017 2.672 1.00 91.31 203 ILE A N 1
ATOM 1726 C CA . ILE A 1 203 ? 8.005 6.949 3.356 1.00 91.31 203 ILE A CA 1
ATOM 1727 C C . ILE A 1 203 ? 7.596 7.396 4.766 1.00 91.31 203 ILE A C 1
ATOM 1729 O O . ILE A 1 203 ? 6.450 7.199 5.181 1.00 91.31 203 ILE A O 1
ATOM 1733 N N . LYS A 1 204 ? 8.514 8.048 5.492 1.00 87.94 204 LYS A N 1
ATOM 1734 C CA . LYS A 1 204 ? 8.272 8.532 6.853 1.00 87.94 204 LYS A CA 1
ATOM 1735 C C . LYS A 1 204 ? 7.373 9.754 6.907 1.00 87.94 204 LYS A C 1
ATOM 1737 O O . LYS A 1 204 ? 6.514 9.772 7.769 1.00 87.94 204 LYS A O 1
ATOM 1742 N N . ASP A 1 205 ? 7.472 10.721 6.006 1.00 87.25 205 ASP A N 1
ATOM 1743 C CA . ASP A 1 205 ? 6.825 12.025 6.230 1.00 87.25 205 ASP A CA 1
ATOM 1744 C C . ASP A 1 205 ? 5.710 12.348 5.229 1.00 87.25 205 ASP A C 1
ATOM 1746 O O . ASP A 1 205 ? 4.830 13.147 5.540 1.00 87.25 205 ASP A O 1
ATOM 1750 N N . ALA A 1 206 ? 5.727 11.747 4.037 1.00 90.25 206 ALA A N 1
ATOM 1751 C CA . ALA A 1 206 ? 4.866 12.155 2.923 1.00 90.25 206 ALA A CA 1
ATOM 1752 C C . ALA A 1 206 ? 3.925 11.055 2.415 1.00 90.25 206 ALA A C 1
ATOM 1754 O O . ALA A 1 206 ? 2.884 11.369 1.836 1.00 90.25 206 ALA A O 1
ATOM 1755 N N . PHE A 1 207 ? 4.273 9.779 2.603 1.00 93.69 207 PHE A N 1
ATOM 1756 C CA . PHE A 1 207 ? 3.485 8.683 2.057 1.00 93.69 207 PHE A CA 1
ATOM 1757 C C . PHE A 1 207 ? 2.083 8.625 2.672 1.00 93.69 207 PHE A C 1
ATOM 1759 O O . PHE A 1 207 ? 1.914 8.520 3.892 1.00 93.69 207 PHE A O 1
ATOM 1766 N N . LYS A 1 208 ? 1.090 8.614 1.782 1.00 93.25 208 LYS A N 1
ATOM 1767 C CA . LYS A 1 208 ? -0.306 8.293 2.064 1.00 93.25 208 LYS A CA 1
ATOM 1768 C C . LYS A 1 208 ? -0.882 7.471 0.920 1.00 93.25 208 LYS A C 1
ATOM 1770 O O . LYS A 1 208 ? -0.414 7.570 -0.215 1.00 93.25 208 LYS A O 1
ATOM 1775 N N . PHE A 1 209 ? -1.899 6.662 1.195 1.00 94.12 209 PHE A N 1
ATOM 1776 C CA . PHE A 1 209 ? -2.673 6.054 0.118 1.00 94.12 209 PHE A CA 1
ATOM 1777 C C . PHE A 1 209 ? -3.574 7.110 -0.525 1.00 94.12 209 PHE A C 1
ATOM 1779 O O . PHE A 1 209 ? -4.188 7.931 0.157 1.00 94.12 209 PHE A O 1
ATOM 1786 N N . THR A 1 210 ? -3.643 7.083 -1.851 1.00 92.00 210 THR A N 1
ATOM 1787 C CA . THR A 1 210 ? -4.474 7.975 -2.667 1.00 92.00 210 THR A CA 1
ATOM 1788 C C . THR A 1 210 ? -5.199 7.152 -3.729 1.00 92.00 210 THR A C 1
ATOM 1790 O O . THR A 1 210 ? -4.916 5.967 -3.896 1.00 92.00 210 THR A O 1
ATOM 1793 N N . SER A 1 211 ? -6.089 7.773 -4.502 1.00 90.06 211 SER A N 1
ATOM 1794 C CA . SER A 1 211 ? -6.831 7.144 -5.605 1.00 90.06 211 SER A CA 1
ATOM 1795 C C . SER A 1 211 ? -5.946 6.803 -6.822 1.00 90.06 211 SER A C 1
ATOM 1797 O O . SER A 1 211 ? -6.059 7.388 -7.901 1.00 90.06 211 SER A O 1
ATOM 1799 N N . ARG A 1 212 ? -5.040 5.836 -6.647 1.00 92.81 212 ARG A N 1
ATOM 1800 C CA . ARG A 1 212 ? -4.222 5.233 -7.707 1.00 92.81 212 ARG A CA 1
ATOM 1801 C C . ARG A 1 212 ? -5.014 4.067 -8.294 1.00 92.81 212 ARG A C 1
ATOM 1803 O O . ARG A 1 212 ? -5.150 3.033 -7.657 1.00 92.81 212 ARG A O 1
ATOM 1810 N N . ASN A 1 213 ? -5.588 4.261 -9.476 1.00 91.12 213 ASN A N 1
ATOM 1811 C CA . ASN A 1 213 ? -6.523 3.301 -10.076 1.00 91.12 213 ASN A CA 1
ATOM 1812 C C . ASN A 1 213 ? -6.067 2.800 -11.448 1.00 91.12 213 ASN A C 1
ATOM 1814 O O . ASN A 1 213 ? -6.850 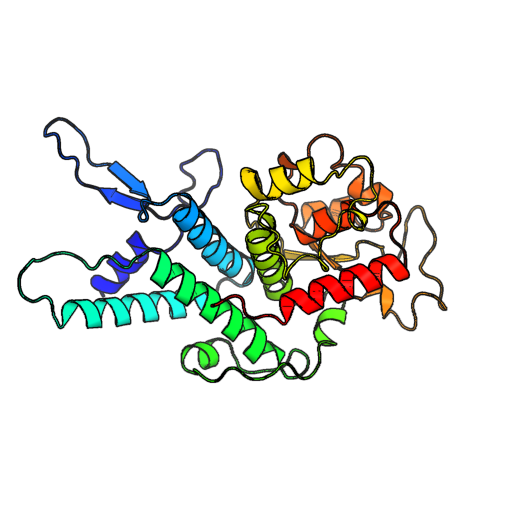2.172 -12.156 1.00 91.12 213 ASN A O 1
ATOM 1818 N N . SER A 1 214 ? -4.829 3.105 -11.834 1.00 94.19 214 SER A N 1
ATOM 1819 C CA . SER A 1 214 ? -4.266 2.710 -13.114 1.00 94.19 214 SER A CA 1
ATOM 1820 C C . SER A 1 214 ? -2.972 1.950 -12.892 1.00 94.19 214 SER A C 1
ATOM 1822 O O . SER A 1 214 ? -2.043 2.485 -12.289 1.00 94.19 214 SER A O 1
ATOM 1824 N N . VAL A 1 215 ? -2.912 0.724 -13.401 1.00 96.25 215 VAL A N 1
ATOM 1825 C CA . VAL A 1 215 ? -1.655 -0.017 -13.512 1.00 96.25 215 VAL A CA 1
ATOM 1826 C C . VAL A 1 215 ? -0.881 0.544 -14.700 1.00 96.25 215 VAL A C 1
ATOM 1828 O O . VAL A 1 215 ? -1.451 0.729 -15.774 1.00 96.25 215 VAL A O 1
ATOM 1831 N N . GLU A 1 216 ? 0.392 0.841 -14.477 1.00 96.50 216 GLU A N 1
ATOM 1832 C CA . GLU A 1 216 ? 1.311 1.432 -15.442 1.00 96.50 216 GLU A CA 1
ATOM 1833 C C . GLU A 1 216 ? 2.514 0.521 -15.654 1.00 96.50 216 GLU A C 1
ATOM 1835 O O . GLU A 1 216 ? 3.140 0.069 -14.692 1.00 96.50 216 GLU A O 1
ATOM 1840 N N . HIS A 1 217 ? 2.863 0.317 -16.922 1.00 96.94 217 HIS A N 1
ATOM 1841 C CA . HIS A 1 217 ? 4.129 -0.276 -17.339 1.00 96.94 217 HIS A CA 1
ATOM 1842 C C . HIS A 1 217 ? 5.234 0.775 -17.233 1.00 96.94 217 HIS A C 1
ATOM 1844 O O . HIS A 1 217 ? 5.203 1.767 -17.959 1.00 96.94 217 HIS A O 1
ATOM 1850 N N . TYR A 1 218 ? 6.210 0.594 -16.344 1.00 97.00 218 TYR A N 1
ATOM 1851 C CA . TYR A 1 218 ? 7.285 1.570 -16.160 1.00 97.00 218 TYR A CA 1
ATOM 1852 C C . TYR A 1 218 ? 8.189 1.628 -17.399 1.00 97.00 218 TYR A C 1
ATOM 1854 O O . TYR A 1 218 ? 8.289 2.687 -18.020 1.00 97.00 218 TYR A O 1
ATOM 1862 N N . TYR A 1 219 ? 8.710 0.486 -17.849 1.00 96.88 219 TYR A N 1
ATOM 1863 C CA . TYR A 1 219 ? 9.190 0.306 -19.217 1.00 96.88 219 TYR A CA 1
ATOM 1864 C C . TYR A 1 219 ? 7.985 0.170 -20.162 1.00 96.88 219 TYR A C 1
ATOM 1866 O O . TYR A 1 219 ? 7.192 -0.762 -19.989 1.00 96.88 219 TYR A O 1
ATOM 1874 N N . PRO A 1 220 ? 7.802 1.079 -21.135 1.00 95.69 220 PRO A N 1
ATOM 1875 C CA . PRO A 1 220 ? 6.579 1.150 -21.928 1.00 95.69 220 PRO A CA 1
ATOM 1876 C C . PRO A 1 220 ? 6.507 0.068 -23.014 1.00 95.69 220 PRO A C 1
ATOM 1878 O O . PRO A 1 220 ? 7.514 -0.351 -23.575 1.00 95.69 220 PRO A O 1
ATOM 1881 N N . GLN A 1 221 ? 5.284 -0.318 -23.391 1.00 93.00 221 GLN A N 1
ATOM 1882 C CA . GLN A 1 221 ? 5.054 -1.283 -24.478 1.00 93.00 221 GLN A CA 1
ATOM 1883 C C . GLN A 1 221 ? 5.421 -0.716 -25.862 1.00 93.00 221 GLN A C 1
ATOM 1885 O O . GLN A 1 221 ? 5.842 -1.444 -26.760 1.00 93.00 221 GLN A O 1
ATOM 1890 N N . ASN A 1 222 ? 5.221 0.592 -26.062 1.00 93.50 222 ASN A N 1
ATOM 1891 C CA . ASN A 1 222 ? 5.476 1.281 -27.328 1.00 93.50 222 ASN A CA 1
ATOM 1892 C C . ASN A 1 222 ? 6.270 2.576 -27.092 1.00 93.50 222 ASN A C 1
ATOM 1894 O O . ASN A 1 222 ? 5.679 3.645 -27.221 1.00 93.50 222 ASN A O 1
ATOM 1898 N N . PRO A 1 223 ? 7.566 2.496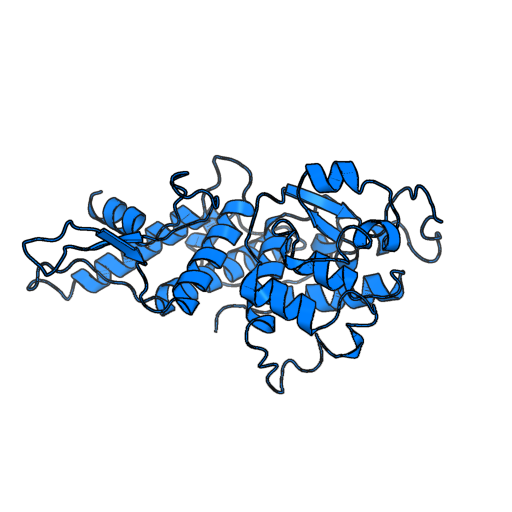 -26.730 1.00 94.44 223 PRO A N 1
ATOM 1899 C CA . PRO A 1 223 ? 8.394 3.652 -26.388 1.00 94.44 223 PRO A CA 1
ATOM 1900 C C . PRO A 1 223 ? 8.345 4.782 -27.426 1.00 94.44 223 PRO A C 1
ATOM 1902 O O . PRO A 1 223 ? 8.397 4.525 -28.627 1.00 94.44 223 PRO A O 1
ATOM 1905 N N . ILE A 1 224 ? 8.280 6.035 -26.961 1.00 91.81 224 ILE A N 1
ATOM 1906 C CA . ILE A 1 224 ? 8.351 7.226 -27.832 1.00 91.81 224 ILE A CA 1
ATOM 1907 C C . ILE A 1 224 ? 9.806 7.544 -28.201 1.00 91.81 224 ILE A C 1
ATOM 1909 O O . ILE A 1 224 ? 10.110 7.752 -29.372 1.00 91.81 224 ILE A O 1
ATOM 1913 N N . ASN A 1 225 ? 10.688 7.582 -27.197 1.00 89.06 225 ASN A N 1
ATOM 1914 C CA . ASN A 1 225 ? 12.093 7.981 -27.314 1.00 89.06 225 ASN A CA 1
ATOM 1915 C C . ASN A 1 225 ? 13.018 6.860 -26.809 1.00 89.06 225 ASN A C 1
ATOM 1917 O O . ASN A 1 225 ? 13.768 7.042 -25.853 1.00 89.06 225 ASN A O 1
ATOM 1921 N N . GLY A 1 226 ? 12.928 5.676 -27.412 1.00 90.62 226 GLY A N 1
ATOM 1922 C CA . GLY A 1 226 ? 13.725 4.514 -27.021 1.00 90.62 226 GLY A CA 1
ATOM 1923 C C . GLY A 1 226 ? 13.409 3.288 -27.866 1.00 90.62 226 GLY A C 1
ATOM 1924 O O . GLY A 1 226 ? 12.540 3.328 -28.738 1.00 90.62 226 GLY A O 1
ATOM 1925 N N . GLU A 1 227 ? 14.120 2.198 -27.606 1.00 91.50 227 GLU A N 1
ATOM 1926 C CA . GLU A 1 227 ? 13.878 0.916 -28.264 1.00 91.50 227 GLU A CA 1
ATOM 1927 C C . GLU A 1 227 ? 12.843 0.104 -27.491 1.00 91.50 227 GLU A C 1
ATOM 1929 O O . GLU A 1 227 ? 12.712 0.237 -26.278 1.00 91.50 227 GLU A O 1
ATOM 1934 N N . LYS A 1 228 ? 12.075 -0.728 -28.199 1.00 92.75 228 LYS A N 1
ATOM 1935 C CA . LYS A 1 228 ? 11.265 -1.759 -27.546 1.00 92.75 228 LYS A CA 1
ATOM 1936 C C . LYS A 1 228 ? 12.193 -2.808 -26.945 1.00 92.75 228 LYS A C 1
ATOM 1938 O O . LYS A 1 228 ? 13.267 -3.048 -27.492 1.00 92.75 228 LYS A O 1
ATOM 1943 N N . LEU A 1 229 ? 11.735 -3.484 -25.891 1.00 91.62 229 LEU A N 1
ATOM 1944 C CA . LEU A 1 229 ? 12.385 -4.719 -25.459 1.00 91.62 229 LEU A CA 1
ATOM 1945 C C . LEU A 1 229 ? 12.471 -5.672 -26.656 1.00 91.62 229 LEU A C 1
ATOM 1947 O O . LEU A 1 229 ? 11.493 -5.836 -27.391 1.00 91.62 229 LEU A O 1
ATOM 1951 N N . SER A 1 230 ? 13.656 -6.238 -26.877 1.00 88.00 230 SER A N 1
ATOM 1952 C CA . SER A 1 230 ? 13.869 -7.167 -27.981 1.00 88.00 230 SER A CA 1
ATOM 1953 C C . SER A 1 230 ? 13.099 -8.468 -27.745 1.00 88.00 230 SER A C 1
ATOM 1955 O O . SER A 1 230 ? 12.801 -8.812 -26.602 1.00 88.00 230 SER A O 1
ATOM 1957 N N . ASP A 1 231 ? 12.840 -9.245 -28.798 1.00 84.06 231 ASP A N 1
ATOM 1958 C CA . ASP A 1 231 ? 12.194 -10.562 -28.655 1.00 84.06 231 ASP A CA 1
ATOM 1959 C C . ASP A 1 231 ? 13.004 -11.521 -27.757 1.00 84.06 231 ASP A C 1
ATOM 1961 O O . ASP A 1 231 ? 12.440 -12.401 -27.107 1.00 84.06 231 ASP A O 1
ATOM 1965 N N . ASN A 1 232 ? 14.332 -11.344 -27.698 1.00 82.81 232 ASN A N 1
ATOM 1966 C CA . ASN A 1 232 ? 15.215 -12.107 -26.809 1.00 82.81 232 ASN A CA 1
ATOM 1967 C C . ASN A 1 232 ? 15.086 -11.659 -25.345 1.00 82.81 232 ASN A C 1
ATOM 1969 O O . ASN A 1 232 ? 15.251 -12.459 -24.415 1.00 82.81 232 ASN A O 1
ATOM 1973 N N . ASP A 1 233 ? 14.816 -10.372 -25.135 1.00 83.00 233 ASP A N 1
ATOM 1974 C CA . ASP A 1 233 ? 14.662 -9.816 -23.801 1.00 83.00 233 ASP A CA 1
ATOM 1975 C C . ASP A 1 233 ? 13.270 -10.109 -23.253 1.00 83.00 233 ASP A C 1
ATOM 1977 O O . ASP A 1 233 ? 13.157 -10.566 -22.120 1.00 83.00 233 ASP A O 1
ATOM 1981 N N . ASP A 1 234 ? 12.230 -9.948 -24.067 1.00 88.06 234 ASP A N 1
ATOM 1982 C CA . ASP A 1 234 ? 10.830 -10.053 -23.672 1.00 88.06 234 ASP A CA 1
ATOM 1983 C C . ASP A 1 234 ? 10.113 -11.226 -24.350 1.00 88.06 234 ASP A C 1
ATOM 1985 O O . ASP A 1 234 ? 9.245 -11.060 -25.208 1.00 88.06 234 ASP A O 1
ATOM 1989 N N . GLU A 1 235 ? 10.457 -12.444 -23.925 1.00 84.19 235 GLU A N 1
ATOM 1990 C CA . GLU A 1 235 ? 9.851 -13.675 -24.439 1.00 84.19 235 GLU A CA 1
ATOM 1991 C C . GLU A 1 235 ? 8.321 -13.662 -24.229 1.00 84.19 235 GLU A C 1
ATOM 1993 O O . GLU A 1 235 ? 7.820 -13.948 -23.138 1.00 84.19 235 GLU A O 1
ATOM 1998 N N . ASN A 1 236 ? 7.568 -13.347 -25.288 1.00 83.19 236 ASN A N 1
ATOM 1999 C CA . ASN A 1 236 ? 6.103 -13.258 -25.292 1.00 83.19 236 ASN A CA 1
ATOM 2000 C C . ASN A 1 236 ? 5.514 -12.318 -24.218 1.00 83.19 236 ASN A C 1
ATOM 2002 O O . ASN A 1 236 ? 4.462 -12.611 -23.643 1.00 83.19 236 ASN A O 1
ATOM 2006 N N . GLY A 1 237 ? 6.164 -11.188 -23.929 1.00 89.19 237 GLY A N 1
ATOM 2007 C CA . GLY A 1 237 ? 5.632 -10.211 -22.975 1.00 89.19 237 GLY A CA 1
ATOM 2008 C C . GLY A 1 237 ? 5.883 -10.549 -21.505 1.00 89.19 237 GLY A C 1
ATOM 2009 O O . GLY A 1 237 ? 5.282 -9.907 -20.641 1.00 89.19 237 GLY A O 1
ATOM 2010 N N . LYS A 1 238 ? 6.701 -11.567 -21.192 1.00 92.00 238 LYS A N 1
ATOM 2011 C CA . LYS A 1 238 ? 6.998 -11.982 -19.809 1.00 92.00 238 LYS A CA 1
ATOM 2012 C C . LYS A 1 238 ? 7.716 -10.904 -19.004 1.00 92.00 238 LYS A C 1
ATOM 2014 O O . LYS A 1 238 ? 7.409 -10.752 -17.826 1.00 92.00 238 LYS A O 1
ATOM 2019 N N . ILE A 1 239 ? 8.656 -10.180 -19.608 1.00 96.06 239 ILE A N 1
ATOM 2020 C CA . ILE A 1 239 ? 9.396 -9.099 -18.945 1.00 96.06 239 ILE A CA 1
ATOM 2021 C C . ILE A 1 239 ? 8.553 -7.835 -18.937 1.00 96.06 239 ILE A C 1
ATOM 2023 O O . ILE A 1 239 ? 8.416 -7.189 -17.898 1.00 96.06 239 ILE A O 1
ATOM 2027 N N . LEU A 1 240 ? 7.901 -7.526 -20.057 1.00 95.62 240 LEU A N 1
ATOM 2028 C CA . LEU A 1 240 ? 7.030 -6.365 -20.157 1.00 95.62 240 LEU A CA 1
ATOM 2029 C C . LEU A 1 240 ? 5.905 -6.417 -19.118 1.00 95.62 240 LEU A C 1
ATOM 2031 O O . LEU A 1 240 ? 5.678 -5.435 -18.417 1.00 95.62 240 LEU A O 1
ATOM 2035 N N . ASN A 1 241 ? 5.229 -7.559 -18.979 1.00 96.94 241 ASN A N 1
ATOM 2036 C CA . ASN A 1 241 ? 4.130 -7.747 -18.028 1.00 96.94 241 ASN A CA 1
ATOM 2037 C C . ASN A 1 241 ? 4.578 -8.232 -16.646 1.00 96.94 241 ASN A C 1
ATOM 2039 O O . ASN A 1 241 ? 3.716 -8.498 -15.806 1.00 96.94 241 ASN A O 1
ATOM 2043 N N . ASN A 1 242 ? 5.887 -8.337 -16.403 1.00 97.50 242 ASN A N 1
ATOM 2044 C CA . ASN A 1 242 ? 6.435 -8.738 -15.115 1.00 97.50 242 ASN A CA 1
ATOM 2045 C C . ASN A 1 242 ? 6.002 -7.754 -14.026 1.00 97.50 242 ASN A C 1
ATOM 2047 O O . ASN A 1 242 ? 6.077 -6.541 -14.224 1.00 97.50 242 ASN A O 1
ATOM 2051 N N . PHE A 1 243 ? 5.627 -8.253 -12.849 1.00 98.00 243 PHE A N 1
ATOM 2052 C CA . PHE A 1 243 ? 5.243 -7.416 -11.712 1.00 98.00 243 PHE A CA 1
ATOM 2053 C C . PHE A 1 243 ? 6.312 -6.382 -11.328 1.00 98.00 243 PHE A C 1
ATOM 2055 O O . PHE A 1 243 ? 5.997 -5.285 -10.856 1.00 98.00 243 PHE A O 1
ATOM 2062 N N . GLY A 1 244 ? 7.585 -6.698 -11.569 1.00 97.25 244 GLY A N 1
ATOM 2063 C CA . GLY A 1 244 ? 8.703 -5.778 -11.444 1.00 97.25 244 GLY A CA 1
ATOM 2064 C C . GLY A 1 244 ? 8.502 -4.510 -12.271 1.00 97.25 244 GLY A C 1
ATOM 2065 O O . GLY A 1 244 ? 8.627 -3.414 -11.736 1.00 97.25 244 GLY A O 1
ATOM 2066 N N . ASN A 1 245 ? 8.048 -4.639 -13.516 1.00 98.00 245 ASN A N 1
ATOM 2067 C CA . ASN A 1 245 ? 7.809 -3.529 -14.435 1.00 98.00 245 ASN A CA 1
ATOM 2068 C C . ASN A 1 245 ? 6.486 -2.775 -14.192 1.00 98.00 245 ASN A C 1
ATOM 2070 O O . ASN A 1 245 ? 6.210 -1.783 -14.863 1.00 98.00 245 ASN A O 1
ATOM 2074 N N . LEU A 1 246 ? 5.644 -3.227 -13.259 1.00 98.12 246 LEU A N 1
ATOM 2075 C CA . LEU A 1 246 ? 4.319 -2.651 -13.028 1.00 98.12 246 LEU A CA 1
ATOM 2076 C C . LEU A 1 246 ? 4.290 -1.793 -11.764 1.00 98.12 246 LEU A C 1
ATOM 2078 O O . LEU A 1 246 ? 4.808 -2.187 -10.715 1.00 98.12 246 LEU A O 1
ATOM 2082 N N . CYS A 1 247 ? 3.624 -0.643 -11.825 1.00 97.00 247 CYS A N 1
ATOM 2083 C CA . CYS A 1 247 ? 3.295 0.158 -10.647 1.00 97.00 247 CYS A CA 1
ATOM 2084 C C . CYS A 1 247 ? 1.875 0.720 -10.722 1.00 97.00 247 CYS A C 1
ATOM 2086 O O . CYS A 1 247 ? 1.299 0.868 -11.797 1.00 97.00 247 CYS A O 1
ATOM 2088 N N . LEU A 1 248 ? 1.300 1.031 -9.559 1.00 96.69 248 LEU A N 1
ATOM 2089 C CA . LEU A 1 248 ? -0.017 1.649 -9.471 1.00 96.69 248 LEU A CA 1
ATOM 2090 C C . LEU A 1 248 ? 0.133 3.171 -9.383 1.00 96.69 248 LEU A C 1
ATOM 2092 O O . LEU A 1 248 ? 0.814 3.682 -8.488 1.00 96.69 248 LEU A O 1
ATOM 2096 N N . ILE A 1 249 ? -0.526 3.886 -10.295 1.00 94.94 249 ILE A N 1
ATOM 2097 C CA . ILE A 1 249 ? -0.506 5.350 -10.403 1.00 94.94 249 ILE A CA 1
ATOM 2098 C C . ILE A 1 249 ? -1.922 5.917 -10.576 1.00 94.94 249 ILE A C 1
ATOM 2100 O O . ILE A 1 249 ? -2.901 5.186 -10.770 1.00 94.94 249 ILE A O 1
ATOM 2104 N N . ASN A 1 250 ? -2.064 7.240 -10.485 1.00 92.00 250 ASN A N 1
ATOM 2105 C CA . ASN A 1 250 ? -3.335 7.902 -10.791 1.00 92.00 250 ASN A CA 1
ATOM 2106 C C . ASN A 1 250 ? -3.507 8.149 -12.309 1.00 92.00 250 ASN A C 1
ATOM 2108 O O . ASN A 1 250 ? -2.546 8.124 -13.077 1.00 92.00 250 ASN A O 1
ATOM 2112 N N . HIS A 1 251 ? -4.741 8.411 -12.754 1.00 87.00 251 HIS A N 1
ATOM 2113 C CA . HIS A 1 251 ? -5.041 8.607 -14.182 1.00 87.00 251 HIS A CA 1
ATOM 2114 C C . HIS A 1 251 ? -4.321 9.809 -14.809 1.00 87.00 251 HIS A C 1
ATOM 2116 O O . HIS A 1 251 ? -3.963 9.758 -15.985 1.00 87.00 251 HIS A O 1
ATOM 2122 N N . SER A 1 252 ? -4.099 10.878 -14.039 1.00 86.88 252 SER A N 1
ATOM 2123 C CA . SER A 1 252 ? -3.384 12.069 -14.514 1.00 86.88 252 SER A CA 1
ATOM 2124 C C . SER A 1 252 ? -1.912 11.751 -14.791 1.00 86.88 252 SER A C 1
ATOM 2126 O O . SER A 1 252 ? -1.388 12.083 -15.853 1.00 86.88 252 SER A O 1
ATOM 2128 N N . GLN A 1 253 ? -1.268 11.012 -13.883 1.00 87.44 253 GLN A N 1
ATOM 2129 C CA . GLN A 1 253 ? 0.086 10.498 -14.060 1.00 87.44 253 GLN A CA 1
ATOM 2130 C C . GLN A 1 253 ? 0.158 9.564 -15.265 1.00 87.44 253 GLN A C 1
ATOM 2132 O O . GLN A 1 253 ? 1.043 9.757 -16.086 1.00 87.44 253 GLN A O 1
ATOM 2137 N N . ASN A 1 254 ? -0.780 8.622 -15.420 1.00 88.50 254 ASN A N 1
ATOM 2138 C CA . ASN A 1 254 ? -0.771 7.716 -16.573 1.00 88.50 254 ASN A CA 1
ATOM 2139 C C . ASN A 1 254 ? -0.881 8.500 -17.892 1.00 88.50 254 ASN A C 1
ATOM 2141 O O . ASN A 1 254 ? -0.068 8.345 -18.798 1.00 88.50 254 ASN A O 1
ATOM 2145 N N . SER A 1 255 ? -1.808 9.459 -17.950 1.00 87.38 255 SER A N 1
ATOM 2146 C CA . SER A 1 255 ? -1.987 10.315 -19.129 1.00 87.38 255 SER A CA 1
ATOM 2147 C C . SER A 1 255 ? -0.732 11.134 -19.470 1.00 87.38 255 SER A C 1
ATOM 2149 O O . SER A 1 255 ? -0.457 11.379 -20.642 1.00 87.38 255 SER A O 1
ATOM 2151 N N . SER A 1 256 ? 0.028 11.560 -18.456 1.00 87.31 256 SER A N 1
ATOM 2152 C CA . SER A 1 256 ? 1.247 12.364 -18.613 1.00 87.31 256 SER A CA 1
ATOM 2153 C C . SER A 1 256 ? 2.491 11.531 -18.953 1.00 87.31 256 SER A C 1
ATOM 2155 O O . SER A 1 256 ? 3.306 11.947 -19.781 1.00 87.31 256 SER A O 1
ATOM 2157 N N . LEU A 1 257 ? 2.650 10.368 -18.312 1.00 87.31 257 LEU A N 1
ATOM 2158 C CA . LEU A 1 257 ? 3.808 9.486 -18.465 1.00 87.31 257 LEU A CA 1
ATOM 2159 C C . LEU A 1 257 ? 3.714 8.670 -19.755 1.00 87.31 257 LEU A C 1
ATOM 2161 O O . LEU A 1 257 ? 4.670 8.678 -20.528 1.00 87.31 257 LEU A O 1
ATOM 2165 N N . ASN A 1 258 ? 2.564 8.038 -20.015 1.00 87.56 258 ASN A N 1
ATOM 2166 C CA . ASN A 1 258 ? 2.267 7.305 -21.245 1.00 87.56 258 ASN A CA 1
ATOM 2167 C C . ASN A 1 258 ? 3.463 6.414 -21.678 1.00 87.56 258 ASN A C 1
ATOM 2169 O O . ASN A 1 258 ? 4.096 5.729 -20.875 1.00 87.56 258 ASN A O 1
ATOM 2173 N N . ASN A 1 259 ? 3.839 6.476 -22.950 1.00 93.38 259 ASN A N 1
ATOM 2174 C CA . ASN A 1 259 ? 4.909 5.693 -23.553 1.00 93.38 259 ASN A CA 1
ATOM 2175 C C . ASN A 1 259 ? 6.332 6.273 -23.370 1.00 93.38 259 ASN A C 1
ATOM 2177 O O . ASN A 1 259 ? 7.224 6.003 -24.178 1.00 93.38 259 ASN A O 1
ATOM 2181 N N . ARG A 1 260 ? 6.563 7.105 -22.349 1.00 95.50 260 ARG A N 1
ATOM 2182 C CA . ARG A 1 260 ? 7.910 7.609 -22.026 1.00 95.50 260 ARG A CA 1
ATOM 2183 C C . ARG A 1 260 ? 8.816 6.499 -21.497 1.00 95.50 260 ARG A C 1
ATOM 2185 O O . ARG A 1 260 ? 8.343 5.562 -20.856 1.00 95.50 260 ARG A O 1
ATOM 2192 N N . MET A 1 261 ? 10.117 6.626 -21.723 1.00 96.06 261 MET A N 1
ATOM 2193 C CA . MET A 1 261 ? 11.106 5.700 -21.169 1.00 96.06 261 MET A CA 1
ATOM 2194 C C . MET A 1 261 ? 11.264 5.879 -19.647 1.00 96.06 261 MET A C 1
ATOM 2196 O O . MET A 1 261 ? 10.961 6.960 -19.130 1.00 96.06 261 MET A O 1
ATOM 2200 N N . PRO A 1 262 ? 11.759 4.863 -18.912 1.00 95.81 262 PRO A N 1
ATOM 2201 C CA . PRO A 1 262 ? 11.972 4.930 -17.462 1.00 95.81 262 PRO A CA 1
ATOM 2202 C C . PRO A 1 262 ? 12.680 6.208 -16.977 1.00 95.81 262 PRO A C 1
ATOM 2204 O O . PRO A 1 262 ? 12.170 6.892 -16.087 1.00 95.81 262 PRO A O 1
ATOM 2207 N N . ASP A 1 263 ? 13.784 6.608 -17.615 1.00 94.38 263 ASP A N 1
ATOM 2208 C CA . ASP A 1 263 ? 14.526 7.827 -17.253 1.00 94.38 263 ASP A CA 1
ATOM 2209 C C . ASP A 1 263 ? 13.702 9.108 -17.398 1.00 94.38 263 ASP A C 1
ATOM 2211 O O . ASP A 1 263 ? 13.720 9.984 -16.525 1.00 94.38 263 ASP A O 1
ATOM 2215 N N . GLU A 1 264 ? 12.920 9.205 -18.474 1.00 94.19 264 GLU A N 1
ATOM 2216 C CA . GLU A 1 264 ? 12.000 10.317 -18.699 1.00 94.19 264 GLU A CA 1
ATOM 2217 C C . GLU A 1 264 ? 10.880 10.311 -17.648 1.00 94.19 264 GLU A C 1
ATOM 2219 O O . GLU A 1 264 ? 10.505 11.374 -17.142 1.00 94.19 264 GLU A O 1
ATOM 2224 N N . LYS A 1 265 ? 10.370 9.128 -17.273 1.00 93.88 265 LYS A N 1
ATOM 2225 C CA . LYS A 1 265 ? 9.301 8.976 -16.277 1.00 93.88 265 LYS A CA 1
ATOM 2226 C C . LYS A 1 265 ? 9.745 9.400 -14.878 1.00 93.88 265 LYS A C 1
ATOM 2228 O O . LYS A 1 265 ? 8.977 10.091 -14.209 1.00 93.88 265 LYS A O 1
ATOM 2233 N N . LYS A 1 266 ? 10.965 9.057 -14.442 1.00 93.75 266 LYS A N 1
ATOM 2234 C CA . LYS A 1 266 ? 11.487 9.487 -13.127 1.00 93.75 266 LYS A CA 1
ATOM 2235 C C . LYS A 1 266 ? 11.980 10.937 -13.099 1.00 93.75 266 LYS A C 1
ATOM 2237 O O . LYS A 1 266 ? 11.971 11.558 -12.036 1.00 93.75 266 LYS A O 1
ATOM 2242 N N . SER A 1 267 ? 12.362 11.516 -14.244 1.00 91.88 267 SER A N 1
ATOM 2243 C CA . SER A 1 267 ? 12.949 12.868 -14.323 1.00 91.88 267 SER A CA 1
ATOM 2244 C C . SER A 1 267 ? 12.120 13.965 -13.640 1.00 91.88 267 SER A C 1
ATOM 2246 O O . SER A 1 267 ? 12.681 14.803 -12.935 1.00 91.88 267 SER A O 1
ATOM 2248 N N . GLY A 1 268 ? 10.789 13.910 -13.762 1.00 88.25 268 GLY A N 1
ATOM 2249 C CA . GLY A 1 268 ? 9.870 14.899 -13.192 1.00 88.25 268 GLY A CA 1
ATOM 2250 C C . GLY A 1 268 ? 9.757 14.889 -11.663 1.00 88.25 268 GLY A C 1
ATOM 2251 O O . GLY A 1 268 ? 9.082 15.753 -11.111 1.00 88.25 268 GLY A O 1
ATOM 2252 N N . TYR A 1 269 ? 10.398 13.935 -10.979 1.00 91.00 269 TYR A N 1
ATOM 2253 C CA . TYR A 1 269 ? 10.292 13.744 -9.528 1.00 91.00 269 TYR A CA 1
ATOM 2254 C C . TYR A 1 269 ? 11.607 14.019 -8.772 1.00 91.00 269 TYR A C 1
ATOM 2256 O O . TYR A 1 269 ? 11.619 14.001 -7.540 1.00 91.00 269 TYR A O 1
ATOM 2264 N N . LYS A 1 270 ? 12.710 14.296 -9.487 1.00 87.62 270 LYS A N 1
ATOM 2265 C CA . LYS A 1 270 ? 14.080 14.389 -8.935 1.00 87.62 270 LYS A CA 1
ATOM 2266 C C . LYS A 1 270 ? 14.261 15.490 -7.880 1.00 87.62 270 LYS A C 1
ATOM 2268 O O . LYS A 1 270 ? 14.976 15.292 -6.891 1.00 87.62 270 LYS A O 1
ATOM 2273 N N . ASP A 1 271 ? 13.603 16.632 -8.078 1.00 82.06 271 ASP A N 1
ATOM 2274 C CA . ASP A 1 271 ? 13.815 17.832 -7.260 1.00 82.06 271 ASP A CA 1
ATOM 2275 C C . ASP A 1 271 ? 13.212 17.707 -5.857 1.00 82.06 271 ASP A C 1
ATOM 2277 O O . ASP A 1 271 ? 13.823 18.129 -4.872 1.00 82.06 271 ASP A O 1
ATOM 2281 N N . ASN A 1 272 ? 12.003 17.140 -5.737 1.00 81.75 272 ASN A N 1
ATOM 2282 C CA . ASN A 1 272 ? 11.326 16.999 -4.448 1.00 81.75 272 ASN A CA 1
ATOM 2283 C C . ASN A 1 272 ? 10.245 15.905 -4.446 1.00 81.75 272 ASN A C 1
ATOM 2285 O O . ASN A 1 272 ? 9.050 16.196 -4.509 1.00 81.75 272 ASN A O 1
ATOM 2289 N N . VAL A 1 273 ? 10.668 14.649 -4.277 1.00 85.00 273 VAL A N 1
ATOM 2290 C CA . VAL A 1 273 ? 9.787 13.466 -4.186 1.00 85.00 273 VAL A CA 1
ATOM 2291 C C . VAL A 1 273 ? 8.666 13.640 -3.151 1.00 85.00 273 VAL A C 1
ATOM 2293 O O . VAL A 1 273 ? 7.530 13.247 -3.402 1.00 85.00 273 VAL A O 1
ATOM 2296 N N . ALA A 1 274 ? 8.935 14.299 -2.018 1.00 82.62 274 ALA A N 1
ATOM 2297 C CA . ALA A 1 274 ? 7.955 14.509 -0.947 1.00 82.62 274 ALA A CA 1
ATOM 2298 C C . ALA A 1 274 ? 6.756 15.390 -1.350 1.00 82.62 274 ALA A C 1
ATOM 2300 O O . ALA A 1 274 ? 5.697 15.294 -0.731 1.00 82.62 274 ALA A O 1
ATOM 2301 N N . ARG A 1 275 ? 6.876 16.219 -2.400 1.00 85.00 275 ARG A N 1
ATOM 2302 C CA . ARG A 1 275 ? 5.734 16.976 -2.954 1.00 85.00 275 ARG A CA 1
ATOM 2303 C C . ARG A 1 275 ? 4.768 16.097 -3.744 1.00 85.00 275 ARG A C 1
ATOM 2305 O O . ARG A 1 275 ? 3.623 16.486 -3.950 1.00 85.00 275 ARG A O 1
ATOM 2312 N N . HIS A 1 276 ? 5.200 14.915 -4.166 1.00 86.62 276 HIS A N 1
ATOM 2313 C CA . HIS A 1 276 ? 4.420 14.021 -5.012 1.00 86.62 276 HIS A CA 1
ATOM 2314 C C . HIS A 1 276 ? 3.766 12.916 -4.177 1.00 86.62 276 HIS A C 1
ATOM 2316 O O . HIS A 1 276 ? 4.024 11.732 -4.370 1.00 86.62 276 HIS A O 1
ATOM 2322 N N . GLN A 1 277 ? 2.878 13.304 -3.255 1.00 84.88 277 GLN A N 1
ATOM 2323 C CA . GLN A 1 277 ? 2.172 12.384 -2.343 1.00 84.88 277 GLN A CA 1
ATOM 2324 C C . GLN A 1 277 ? 1.328 11.314 -3.069 1.00 84.88 277 GLN A C 1
ATOM 2326 O O . GLN A 1 277 ? 0.944 10.306 -2.479 1.00 84.88 277 GLN A O 1
ATOM 2331 N N . SER A 1 278 ? 1.051 11.502 -4.364 1.00 87.81 278 SER A N 1
ATOM 2332 C CA . SER A 1 278 ? 0.379 10.506 -5.199 1.00 87.81 278 SER A CA 1
ATOM 2333 C C . SER A 1 278 ? 1.270 9.341 -5.638 1.00 87.81 278 SER A C 1
ATOM 2335 O O . SER A 1 278 ? 0.728 8.383 -6.179 1.00 87.81 278 SER A O 1
ATOM 2337 N N . LEU A 1 279 ? 2.592 9.393 -5.443 1.00 93.81 279 LEU A N 1
ATOM 2338 C CA . LEU A 1 279 ? 3.505 8.291 -5.774 1.00 93.81 279 LEU A CA 1
ATOM 2339 C C . LEU A 1 279 ? 3.275 7.084 -4.854 1.00 93.81 279 LEU A C 1
ATOM 2341 O O . LEU A 1 279 ? 3.129 7.243 -3.641 1.00 93.81 279 LEU A O 1
ATOM 2345 N N . SER A 1 280 ? 3.260 5.879 -5.428 1.00 95.81 280 SER A N 1
ATOM 2346 C CA . SER A 1 280 ? 3.361 4.635 -4.653 1.00 95.81 280 SER A CA 1
ATOM 2347 C C . SER A 1 280 ? 4.792 4.427 -4.155 1.00 95.81 280 SER A C 1
ATOM 2349 O O . SER A 1 280 ? 5.744 4.961 -4.732 1.00 95.81 280 SER A O 1
ATOM 2351 N N . ILE A 1 281 ? 4.964 3.641 -3.088 1.00 95.94 281 ILE A N 1
ATOM 2352 C CA . ILE A 1 281 ? 6.309 3.305 -2.603 1.00 95.94 281 ILE A CA 1
ATOM 2353 C C . ILE A 1 281 ? 6.997 2.426 -3.640 1.00 95.94 281 ILE A C 1
ATOM 2355 O O . ILE A 1 281 ? 8.140 2.711 -3.990 1.00 95.94 281 ILE A O 1
ATOM 2359 N N . LYS A 1 282 ? 6.287 1.446 -4.217 1.00 96.44 282 LYS A N 1
ATOM 2360 C CA . LYS A 1 282 ? 6.827 0.612 -5.302 1.00 96.44 282 LYS A CA 1
ATOM 2361 C C . LYS A 1 282 ? 7.395 1.458 -6.447 1.00 96.44 282 LYS A C 1
ATOM 2363 O O . LYS A 1 282 ? 8.509 1.205 -6.882 1.00 96.44 282 LYS A O 1
ATOM 2368 N N . GLN A 1 283 ? 6.672 2.486 -6.897 1.00 96.25 283 GLN A N 1
ATOM 2369 C CA . GLN A 1 283 ? 7.142 3.371 -7.967 1.00 96.25 283 GLN A CA 1
ATOM 2370 C C . GLN A 1 283 ? 8.414 4.137 -7.580 1.00 96.25 283 GLN A C 1
ATOM 2372 O O . GLN A 1 283 ? 9.327 4.257 -8.390 1.00 96.25 283 GLN A O 1
ATOM 2377 N N . ILE A 1 284 ? 8.509 4.628 -6.344 1.00 94.56 284 ILE A N 1
ATOM 2378 C CA . ILE A 1 284 ? 9.723 5.308 -5.875 1.00 94.56 284 ILE A CA 1
ATOM 2379 C C . ILE A 1 284 ? 10.906 4.346 -5.822 1.00 94.56 284 ILE A C 1
ATOM 2381 O O . ILE A 1 284 ? 12.006 4.746 -6.184 1.00 94.56 284 ILE A O 1
ATOM 2385 N N . LEU A 1 285 ? 10.689 3.088 -5.432 1.00 94.50 285 LEU A N 1
ATOM 2386 C CA . LEU A 1 285 ? 11.738 2.069 -5.469 1.00 94.50 285 LEU A CA 1
ATOM 2387 C C . LEU A 1 285 ? 12.197 1.747 -6.894 1.00 94.50 285 LEU A C 1
ATOM 2389 O O . LEU A 1 285 ? 13.346 1.383 -7.073 1.00 94.50 285 LEU A O 1
ATOM 2393 N N . MET A 1 286 ? 11.357 1.911 -7.918 1.00 95.88 286 MET A N 1
ATOM 2394 C CA . MET A 1 286 ? 11.820 1.816 -9.312 1.00 95.88 286 MET A CA 1
ATOM 2395 C C . MET A 1 286 ? 12.731 2.986 -9.689 1.00 95.88 286 MET A C 1
ATOM 2397 O O . MET A 1 286 ? 13.653 2.833 -10.484 1.00 95.88 286 MET A O 1
ATOM 2401 N N . PHE A 1 287 ? 12.495 4.170 -9.117 1.00 95.19 287 PHE A N 1
ATOM 2402 C CA . PHE A 1 287 ? 13.304 5.358 -9.395 1.00 95.19 287 PHE A CA 1
ATOM 2403 C C . PHE A 1 287 ? 14.717 5.273 -8.808 1.00 95.19 287 PHE A C 1
ATOM 2405 O O . PHE A 1 287 ? 15.585 6.026 -9.241 1.00 95.19 287 PHE A O 1
ATOM 2412 N N . THR A 1 288 ? 14.959 4.372 -7.848 1.00 93.44 288 THR A N 1
ATOM 2413 C CA . THR A 1 288 ? 16.284 4.180 -7.237 1.00 93.44 288 THR A CA 1
ATOM 2414 C C . THR A 1 288 ? 17.250 3.410 -8.130 1.00 93.44 288 THR A C 1
ATOM 2416 O O . THR A 1 288 ? 18.441 3.384 -7.831 1.00 93.44 288 THR A O 1
ATOM 2419 N N . TYR A 1 289 ? 16.763 2.805 -9.216 1.00 94.00 289 TYR A N 1
ATOM 2420 C CA . TYR A 1 289 ? 17.586 2.116 -10.201 1.00 94.00 289 TYR A CA 1
ATOM 2421 C C . TYR A 1 289 ? 18.115 3.122 -11.219 1.00 94.00 289 TYR A C 1
ATOM 2423 O O . TYR A 1 289 ? 17.347 3.916 -11.777 1.00 94.00 289 TYR A O 1
ATOM 2431 N N . LYS A 1 290 ? 19.426 3.085 -11.467 1.00 93.12 290 LYS A N 1
ATOM 2432 C CA . LYS A 1 290 ? 20.079 3.889 -12.500 1.00 93.12 290 LYS A CA 1
ATOM 2433 C C . LYS A 1 290 ? 19.552 3.516 -13.881 1.00 93.12 290 LYS A C 1
ATOM 2435 O O . LYS A 1 290 ? 18.985 4.378 -14.546 1.00 93.12 290 LYS A O 1
ATOM 2440 N N . ASP A 1 291 ? 19.684 2.240 -14.226 1.00 92.19 291 ASP A N 1
ATOM 2441 C CA . ASP A 1 291 ? 19.239 1.636 -15.477 1.00 92.19 291 ASP A CA 1
ATOM 2442 C C . ASP A 1 291 ? 18.000 0.762 -15.210 1.00 92.19 291 ASP A C 1
ATOM 2444 O O . ASP A 1 291 ? 17.831 0.235 -14.112 1.00 92.19 291 ASP A O 1
ATOM 2448 N N . TRP A 1 292 ? 17.096 0.643 -16.186 1.00 95.31 292 TRP A N 1
ATOM 2449 C CA . TRP A 1 292 ? 15.875 -0.159 -16.051 1.00 95.31 292 TRP A CA 1
ATOM 2450 C C . TRP A 1 292 ? 15.689 -1.055 -17.274 1.00 95.31 292 TRP A C 1
ATOM 2452 O O . TRP A 1 292 ? 15.065 -0.671 -18.265 1.00 95.31 292 TRP A O 1
ATOM 2462 N N . ASP A 1 293 ? 16.274 -2.242 -17.190 1.00 93.56 293 ASP A N 1
ATOM 2463 C CA . ASP A 1 293 ? 16.326 -3.264 -18.229 1.00 93.56 293 ASP A CA 1
ATOM 2464 C C . ASP A 1 293 ? 15.682 -4.579 -17.760 1.00 93.56 293 ASP A C 1
ATOM 2466 O O . ASP A 1 293 ? 15.036 -4.640 -16.711 1.00 93.56 293 ASP A O 1
ATOM 2470 N N . LYS A 1 294 ? 15.831 -5.640 -18.558 1.00 94.88 294 LYS A N 1
ATOM 2471 C CA . LYS A 1 294 ? 15.318 -6.977 -18.247 1.00 94.88 294 LYS A CA 1
ATOM 2472 C C . LYS A 1 294 ? 15.772 -7.480 -16.878 1.00 94.88 294 LYS A C 1
ATOM 2474 O O . LYS A 1 294 ? 14.938 -7.974 -16.118 1.00 94.88 294 LYS A O 1
ATOM 2479 N N . ASP A 1 295 ? 17.060 -7.351 -16.583 1.00 93.88 295 ASP A N 1
ATOM 2480 C CA . ASP A 1 295 ? 17.651 -7.888 -15.360 1.00 93.88 295 ASP A CA 1
ATOM 2481 C C . ASP A 1 295 ? 17.132 -7.115 -14.143 1.00 93.88 295 ASP A C 1
ATOM 2483 O O . ASP A 1 295 ? 16.654 -7.716 -13.180 1.00 93.88 295 ASP A O 1
ATOM 2487 N N . SER A 1 296 ? 17.088 -5.783 -14.240 1.00 94.62 296 SER A N 1
ATOM 2488 C CA . SER A 1 296 ? 16.543 -4.903 -13.199 1.00 94.62 296 SER A CA 1
ATOM 2489 C C . SER A 1 296 ? 15.047 -5.144 -12.960 1.00 94.62 296 SER A C 1
ATOM 2491 O O . SER A 1 296 ? 14.588 -5.172 -11.815 1.00 94.62 296 SER A O 1
ATOM 2493 N N . ILE A 1 297 ? 14.269 -5.356 -14.031 1.00 96.56 297 ILE A N 1
ATOM 2494 C CA . ILE A 1 297 ? 12.842 -5.701 -13.952 1.00 96.56 297 ILE A CA 1
ATOM 2495 C C . ILE A 1 297 ? 12.654 -7.023 -13.211 1.00 96.56 297 ILE A C 1
ATOM 2497 O O . ILE A 1 297 ? 11.801 -7.103 -12.323 1.00 96.56 297 ILE A O 1
ATOM 2501 N N . GLN A 1 298 ? 13.422 -8.051 -13.574 1.00 95.38 298 GLN A N 1
ATOM 2502 C CA . GLN A 1 298 ? 13.302 -9.370 -12.970 1.00 95.38 298 GLN A CA 1
ATOM 2503 C C . GLN A 1 298 ? 13.715 -9.339 -11.495 1.00 95.38 298 GLN A C 1
ATOM 2505 O O . GLN A 1 298 ? 12.936 -9.772 -10.647 1.00 95.38 298 GLN A O 1
ATOM 2510 N N . GLU A 1 299 ? 14.870 -8.750 -11.179 1.00 93.69 299 GLU A N 1
ATOM 2511 C CA . GLU A 1 299 ? 15.367 -8.606 -9.808 1.00 93.69 299 GLU A CA 1
ATOM 2512 C C . GLU A 1 299 ? 14.363 -7.850 -8.925 1.00 93.69 299 GLU A C 1
ATOM 2514 O O . GLU A 1 299 ? 13.997 -8.307 -7.837 1.00 93.69 299 GLU A O 1
ATOM 2519 N N . HIS A 1 300 ? 13.873 -6.695 -9.390 1.00 94.75 300 HIS A N 1
ATOM 2520 C CA . HIS A 1 300 ? 12.880 -5.928 -8.646 1.00 94.75 300 HIS A CA 1
ATOM 2521 C C . HIS A 1 300 ? 11.579 -6.726 -8.479 1.00 94.75 300 HIS A C 1
ATOM 2523 O O . HIS A 1 300 ? 10.992 -6.725 -7.396 1.00 94.75 300 HIS A O 1
ATOM 2529 N N . GLY A 1 301 ? 11.131 -7.426 -9.524 1.00 95.38 301 GLY A N 1
ATOM 2530 C CA . GLY A 1 301 ? 9.952 -8.289 -9.487 1.00 95.38 301 GLY A CA 1
ATOM 2531 C C . GLY A 1 301 ? 10.058 -9.377 -8.422 1.00 95.38 301 GLY A C 1
ATOM 2532 O O . GLY A 1 301 ? 9.177 -9.472 -7.568 1.00 95.38 301 GLY A O 1
ATOM 2533 N N . GLU A 1 302 ? 11.150 -10.139 -8.420 1.00 93.25 302 GLU A N 1
ATOM 2534 C CA . GLU A 1 302 ? 11.419 -11.211 -7.453 1.00 93.25 302 GLU A CA 1
ATOM 2535 C C . GLU A 1 302 ? 11.373 -10.692 -6.009 1.00 93.25 302 GLU A C 1
ATOM 2537 O O . GLU A 1 302 ? 10.646 -11.246 -5.180 1.00 93.25 302 GLU A O 1
ATOM 2542 N N . LYS A 1 303 ? 12.031 -9.557 -5.731 1.00 92.00 303 LYS A N 1
ATOM 2543 C CA . LYS A 1 303 ? 12.006 -8.911 -4.406 1.00 92.00 303 LYS A CA 1
ATOM 2544 C C . LYS A 1 303 ? 10.595 -8.516 -3.969 1.00 92.00 303 LYS A C 1
ATOM 2546 O O . LYS A 1 303 ? 10.210 -8.749 -2.825 1.00 92.00 303 LYS A O 1
ATOM 2551 N N . MET A 1 304 ? 9.800 -7.915 -4.859 1.00 94.69 304 MET A N 1
ATOM 2552 C CA . MET A 1 304 ? 8.436 -7.490 -4.516 1.00 94.69 304 MET A CA 1
ATOM 2553 C C . MET A 1 304 ? 7.496 -8.685 -4.297 1.00 94.69 304 MET A C 1
ATOM 2555 O O . MET A 1 304 ? 6.627 -8.630 -3.426 1.00 94.69 304 MET A O 1
ATOM 2559 N N . ILE A 1 305 ? 7.663 -9.759 -5.073 1.00 93.94 305 ILE A N 1
ATOM 2560 C CA . ILE A 1 305 ? 6.877 -10.994 -4.940 1.00 93.94 305 ILE A CA 1
ATOM 2561 C C . ILE A 1 305 ? 7.230 -11.718 -3.637 1.00 93.94 305 ILE A C 1
ATOM 2563 O O . ILE A 1 305 ? 6.325 -12.183 -2.945 1.00 93.94 305 ILE A O 1
ATOM 2567 N N . GLN A 1 306 ? 8.515 -11.767 -3.270 1.00 91.38 306 GLN A N 1
ATOM 2568 C CA . GLN A 1 306 ? 8.961 -12.338 -2.000 1.00 91.38 306 GLN A CA 1
ATOM 2569 C C . GLN A 1 306 ? 8.253 -11.668 -0.817 1.00 91.38 306 GLN A C 1
ATOM 2571 O O . GLN A 1 306 ? 7.591 -12.351 -0.039 1.00 91.38 306 GLN A O 1
ATOM 2576 N N . LEU A 1 307 ? 8.291 -10.333 -0.749 1.00 90.75 307 LEU A N 1
ATOM 2577 C CA . LEU A 1 307 ? 7.629 -9.561 0.310 1.00 90.75 307 LEU A CA 1
ATOM 2578 C C . LEU A 1 307 ? 6.115 -9.772 0.338 1.00 90.75 307 LEU A C 1
ATOM 2580 O O . LEU A 1 307 ? 5.506 -9.851 1.401 1.00 90.75 307 LEU A O 1
ATOM 2584 N N . LEU A 1 308 ? 5.481 -9.856 -0.834 1.00 92.38 308 LEU A N 1
ATOM 2585 C CA . LEU A 1 308 ? 4.046 -10.101 -0.919 1.00 92.38 308 LEU A CA 1
ATOM 2586 C C . LEU A 1 308 ? 3.660 -11.469 -0.343 1.00 92.38 308 LEU A C 1
ATOM 2588 O O . LEU A 1 308 ? 2.612 -11.586 0.285 1.00 92.38 308 LEU A O 1
ATOM 2592 N N . ASN A 1 309 ? 4.476 -12.499 -0.511 1.00 89.62 309 ASN A N 1
ATOM 2593 C CA . ASN A 1 309 ? 4.125 -13.838 -0.039 1.00 89.62 309 ASN A CA 1
ATOM 2594 C C . ASN A 1 309 ? 4.341 -14.044 1.468 1.00 89.62 309 ASN A C 1
ATOM 2596 O O . ASN A 1 309 ? 3.932 -15.073 2.010 1.00 89.62 309 ASN A O 1
ATOM 2600 N N . GLU A 1 310 ? 4.919 -13.064 2.160 1.00 85.94 310 GLU A N 1
ATOM 2601 C CA . GLU A 1 310 ? 5.072 -13.076 3.611 1.00 85.94 310 GLU A CA 1
ATOM 2602 C C . GLU A 1 310 ? 3.807 -12.571 4.320 1.00 85.94 310 GLU A C 1
ATOM 2604 O O . GLU A 1 310 ? 3.068 -11.708 3.826 1.00 85.94 310 GLU A O 1
ATOM 2609 N N . LYS A 1 311 ? 3.540 -13.136 5.504 1.00 87.69 311 LYS A N 1
ATOM 2610 C CA . LYS A 1 311 ? 2.456 -12.670 6.374 1.00 87.69 311 LYS A CA 1
ATOM 2611 C C . LYS A 1 311 ? 2.867 -11.370 7.049 1.00 87.69 311 LYS A C 1
ATOM 2613 O O . LYS A 1 311 ? 3.959 -11.258 7.595 1.00 87.69 311 LYS A O 1
ATOM 2618 N N . ILE A 1 312 ? 1.949 -10.416 7.057 1.00 88.00 312 ILE A N 1
ATOM 2619 C CA . ILE A 1 312 ? 2.106 -9.134 7.735 1.00 88.00 312 ILE A CA 1
ATOM 2620 C C . ILE A 1 312 ? 1.860 -9.295 9.237 1.00 88.00 312 ILE A C 1
ATOM 2622 O O . ILE A 1 312 ? 2.539 -8.645 10.039 1.00 88.00 312 ILE A O 1
ATOM 2626 N N . SER A 1 313 ? 0.858 -10.102 9.604 1.00 78.31 313 SER A N 1
ATOM 2627 C CA . SER A 1 313 ? 0.458 -10.296 10.997 1.00 78.31 313 SER A CA 1
ATOM 2628 C C . SER A 1 313 ? 1.440 -11.212 11.726 1.00 78.31 313 SER A C 1
ATOM 2630 O O . SER A 1 313 ? 1.678 -12.331 11.263 1.00 78.31 313 SER A O 1
ATOM 2632 N N . THR A 1 314 ? 1.950 -10.750 12.869 1.00 59.94 314 THR A N 1
ATOM 2633 C CA . THR A 1 314 ? 2.765 -11.528 13.814 1.00 59.94 314 THR A CA 1
ATOM 2634 C C . THR A 1 314 ? 1.945 -12.368 14.785 1.00 59.94 314 THR A C 1
ATOM 2636 O O . THR A 1 314 ? 0.839 -11.937 15.205 1.00 59.94 314 THR A O 1
#

Sequence (314 aa):
MLNIRLLFDRYVIKHDGLDDRDDWYIYQFKKSNSENSSNYHANTFEDLAKDRQIKLLQTMFHYSFTAKNYKYWLFAYLKWLNDESKLQLEDCPKTGKAVILSADENIKFLENLCDKFYINRFYNDGKGDEYFDLIYKDEIKAIINCDFLNKGTAVENFIFNRLDYILWKSLKDNQITDCDKDIFTENMFTDDHFTKEKVSKFIKDAFKFTSRNSVEHYYPQNPINGEKLSDNDDENGKILNNFGNLCLINHSQNSSLNNRMPDEKKSGYKDNVARHQSLSIKQILMFTYKDWDKDSIQEHGEKMIQLLNEKIST

InterPro domains:
  IPR011089 GmrSD restriction endonucleases, C-terminal domain [PF07510] (159-306)

Organism: NCBI:txid90240

Foldseek 3Di:
DVLLVQLCLQQAWDQPVPDPPRDIARWDWADDPDPPDDIDIDHSAPPPVLSVLSSLLNLLLVLLDPDPPDPLVVVLLSVVSVVVQVVVVVPPPPDPDRDRDHSVVSNQSSLLLLQLCQQQCCLPPNHHDDSNVSSVDPDGDARPDPVNLLQAFNNGSSLQSSLLSLCLVCLQPVCPDPVNDPLDDLVLQPDPLLHSVQLNCLSHPAAHRDNQDTKDQLQACAAPPDDHQDCVLQVPNRLRSQSLRIHTAHPVLCVVCPRYHNCVSLVVCRPHVSVPNRDGSSNSSSSSDPDDGSVSSVSSSVSSVVSSSDRPRD

Radius of gyration: 21.36 Å; chains: 1; bounding box: 51×50×65 Å